Protein 3Q1I (pdb70)

Radius of gyration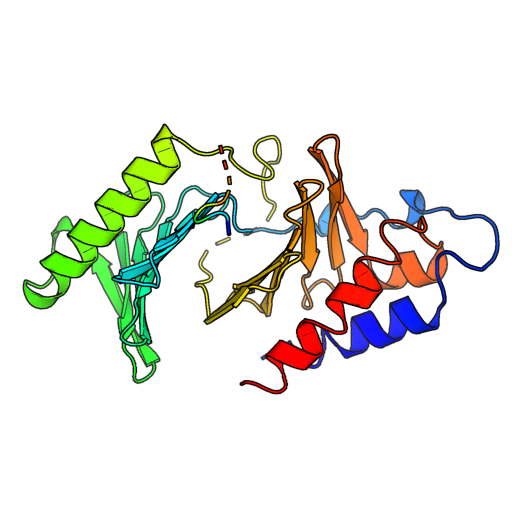: 17.84 Å; Cα contacts (8 Å, |Δi|>4): 442; chains: 2; bounding box: 37×33×58 Å

InterPro domains:
  IPR000719 Protein kinase domain [PF00069] (53-305)
  IPR000719 Protein kinase domain [PS50011] (53-305)
  IPR000719 Protein kinase domain [SM00220] (53-305)
  IPR000959 POLO box domain [PF00659] (419-476)
  IPR000959 POLO box domain [PF00659] (517-580)
  IPR000959 POLO box domain [PS50078] (410-488)
  IPR000959 POLO box domain [PS50078] (510-592)
  IPR008271 Serine/threonine-protein kinase, active site [PS00108] (172-184)
  IPR011009 Protein kinase-like domain superfamily [SSF56112] (51-338)
  IPR017441 Protein kinase, ATP binding site [PS00107] (59-82)
  IPR033695 Second polo-box domain [cd13117] (509-590)
  IPR033701 First polo-box domain [cd13118] (407-494)
  IPR033702 Polo-like kinase 1, catalytic domain [cd14187] (45-309)
  IPR036947 POLO box domain superfamily [G3DSA:3.30.1120.30] (381-590)
  IPR036947 POLO box domain superfamily [G3DSA:3.30.1120.30] (412-508)

Solvent-accessible surface area: 10738 Å² total

GO terms:
  GO:0097681 double-strand break repair via alternative nonhomologous end joining (P, IDA)
  GO:0106310 protein serine kinase activity (F, IDA)
  GO:0005813 centrosome (C, IDA)
  GO:1901673 regulation of mitotic spindle assembly (P, IDA)
  GO:0006468 protein phosphorylation (P, IDA)
  GO:0004672 protein kinase activity (F, IDA)
  GO:0000922 spindle pole (C, IDA)
  GO:0045184 establishment of protein localization (P, IMP)
  GO:0001578 microtubule bundle formation (P, IDA)
  GO:0004674 protein serine/threonine kinase activity (F, IDA)
  GO:0008017 microtubule binding (F, IDA)
  GO:0051233 spindle midzone (C, IDA)
  GO:0000776 kinetochore (C, IDA)
  GO:0005634 nucleus (C, IDA)
  GO:0005819 spindle (C, IDA)
  GO:0030496 midbody (C, IDA)
  GO:2000042 negative regulation of double-strand break repair via homologous recombination (P, IDA)
  GO:0032465 regulation of cytokinesis (P, IDA)
  GO:0006302 double-strand break repair (P, IDA)
  GO:0007095 mitotic G2 DNA damage checkpoint signaling (P, IDA)

CATH classification: 3.30.1120.30 (+1 more: 3.30.1120.30)

Structure (mmCIF, N/CA/C/O backbone):
data_3Q1I
#
_entry.id   3Q1I
#
_cell.length_a   35.500
_cell.length_b   51.500
_cell.length_c   57.600
_cell.angle_alpha   90.00
_cell.angle_beta   101.00
_cell.angle_gamma   90.00
#
_symmetry.space_group_name_H-M   'P 1 21 1'
#
loop_
_entity.id
_entity.type
_entity.pdbx_description
1 polymer 'Serine/threonine-protein kinase PLK1'
2 polymer 'peptide from Transcription elongation regulator 1'
3 non-polymer 'PENTAETHYLENE GLYCOL'
4 non-polymer DI(HYDROXYETHYL)ETHER
5 non-polymer 2-(2-METHOXYETHOXY)ETHANOL
6 water water
#
loop_
_atom_site.group_PDB
_atom_site.id
_atom_site.type_symbol
_atom_site.label_atom_id
_atom_site.label_alt_id
_atom_site.label_comp_id
_atom_site.label_asym_id
_atom_site.label_entity_id
_atom_site.label_seq_id
_atom_site.pdbx_PDB_ins_code
_atom_site.Cartn_x
_atom_site.Cartn_y
_atom_site.Cartn_z
_atom_site.occupancy
_atom_site.B_iso_or_equiv
_atom_site.auth_seq_id
_atom_site.auth_comp_id
_atom_site.auth_asym_id
_atom_site.auth_atom_id
_atom_site.pdbx_PDB_model_num
ATOM 1 N N . CYS A 1 10 ? -4.593 -11.539 8.584 1.00 25.06 372 CYS A N 1
ATOM 2 C CA . CYS A 1 10 ? -4.814 -10.332 9.426 1.00 24.97 372 CYS A CA 1
ATOM 3 C C . CYS A 1 10 ? -5.207 -10.710 10.855 1.00 24.43 372 CYS A C 1
ATOM 4 O O . CYS A 1 10 ? -6.279 -11.278 11.088 1.00 24.67 372 CYS A O 1
ATOM 7 N N . HIS A 1 11 ? -4.330 -10.380 11.800 1.00 23.58 373 HIS A N 1
ATOM 8 C CA . HIS A 1 11 ? -4.546 -10.675 13.216 1.00 22.69 373 HIS A CA 1
ATOM 9 C C . HIS A 1 11 ? -5.090 -9.466 13.983 1.00 21.94 373 HIS A C 1
ATOM 10 O O . HIS A 1 11 ? -5.075 -9.449 15.217 1.00 21.31 373 HIS A O 1
ATOM 17 N N . LEU A 1 12 ? -5.571 -8.460 13.254 1.00 21.22 374 LEU A N 1
ATOM 18 C CA . LEU A 1 12 ? -6.098 -7.242 13.873 1.00 20.74 374 LEU A CA 1
ATOM 19 C C . LEU A 1 12 ? -7.331 -7.504 14.731 1.00 20.40 374 LEU A C 1
ATOM 20 O O . LEU A 1 12 ? -7.498 -6.885 15.781 1.00 19.90 374 LEU A O 1
ATOM 25 N N . SER A 1 13 ? -8.185 -8.420 14.275 1.00 20.19 375 SER A N 1
ATOM 26 C CA . SER A 1 13 ? -9.372 -8.827 15.026 1.00 20.35 375 SER A CA 1
ATOM 27 C C . SER A 1 13 ? -8.997 -9.463 16.364 1.00 19.89 375 SER A C 1
ATOM 28 O O . SER A 1 13 ? -9.621 -9.174 17.388 1.00 19.89 375 SER A O 1
ATOM 31 N N . ASP A 1 14 ? -7.972 -10.315 16.347 1.00 19.47 376 ASP A N 1
ATOM 32 C CA . ASP A 1 14 ? -7.431 -10.914 17.567 1.00 19.24 376 ASP A CA 1
ATOM 33 C C . ASP A 1 14 ? -6.905 -9.844 18.523 1.00 18.62 376 ASP A C 1
ATOM 34 O O . ASP A 1 14 ? -7.168 -9.899 19.726 1.00 18.75 376 ASP A O 1
ATOM 39 N N . MET A 1 15 ? -6.174 -8.872 17.973 1.00 18.11 377 MET A N 1
ATOM 40 C CA A MET A 1 15 ? -5.619 -7.759 18.743 0.50 18.06 377 MET A CA 1
ATOM 41 C CA B MET A 1 15 ? -5.628 -7.784 18.776 0.50 17.54 377 MET A CA 1
ATOM 42 C C . MET A 1 15 ? -6.730 -6.948 19.413 1.00 17.81 377 MET A C 1
ATOM 43 O O . MET A 1 15 ? -6.633 -6.594 20.591 1.00 17.84 377 MET A O 1
ATOM 52 N N . LEU A 1 16 ? -7.780 -6.650 18.647 1.00 18.00 378 LEU A N 1
ATOM 53 C CA . LEU A 1 16 ? -8.908 -5.882 19.170 1.00 18.29 378 LEU A CA 1
ATOM 54 C C . LEU A 1 16 ? -9.590 -6.632 20.313 1.00 18.56 378 LEU A C 1
ATOM 55 O O . LEU A 1 16 ? -9.949 -6.030 21.324 1.00 18.77 378 LEU A O 1
ATOM 60 N N . GLN A 1 17 ? -9.745 -7.946 20.149 1.00 18.69 379 GLN A N 1
ATOM 61 C CA . GLN A 1 17 ? -10.349 -8.793 21.178 1.00 18.95 379 GLN A CA 1
ATOM 62 C C . GLN A 1 17 ? -9.495 -8.850 22.443 1.00 18.47 379 GLN A C 1
ATOM 63 O O . GLN A 1 17 ? -10.025 -8.794 23.552 1.00 18.33 379 GLN A O 1
ATOM 69 N N . GLN A 1 18 ? -8.177 -8.944 22.268 1.00 18.04 380 GLN A N 1
ATOM 70 C CA . GLN A 1 18 ? -7.237 -8.961 23.390 1.00 17.87 380 GLN A CA 1
ATOM 71 C C . GLN A 1 18 ? -7.285 -7.647 24.166 1.00 17.83 380 GLN A C 1
ATOM 72 O O . GLN A 1 18 ? -7.228 -7.643 25.400 1.00 17.93 380 GLN A O 1
ATOM 78 N N . LEU A 1 19 ? -7.404 -6.540 23.436 1.00 17.72 381 LEU A N 1
ATOM 79 C CA . LEU A 1 19 ? -7.517 -5.217 24.049 1.00 17.60 381 LEU A CA 1
ATOM 80 C C . LEU A 1 19 ? -8.878 -4.986 24.706 1.00 17.67 381 LEU A C 1
ATOM 81 O O . LEU A 1 19 ? -8.943 -4.427 25.801 1.00 17.87 381 LEU A O 1
ATOM 86 N N . HIS A 1 20 ? -9.955 -5.411 24.042 1.00 17.83 382 HIS A N 1
ATOM 87 C CA . HIS A 1 20 ? -11.290 -5.387 24.646 1.00 17.83 382 HIS A CA 1
ATOM 88 C C . HIS A 1 20 ? -11.246 -6.041 26.022 1.00 17.47 382 HIS A C 1
ATOM 89 O O . HIS A 1 20 ? -11.759 -5.494 26.999 1.00 17.34 382 HIS A O 1
ATOM 96 N N . SER A 1 21 ? -10.613 -7.211 26.080 1.00 17.08 383 SER A N 1
ATOM 97 C CA . SER A 1 21 ? -10.549 -8.023 27.289 1.00 16.86 383 SER A CA 1
ATOM 98 C C . SER A 1 21 ? -9.738 -7.375 28.416 1.00 16.57 383 SER A C 1
ATOM 99 O O . SER A 1 21 ? -10.203 -7.316 29.554 1.00 16.52 383 SER A O 1
ATOM 102 N N . VAL A 1 22 ? -8.543 -6.875 28.103 1.00 16.23 384 VAL A N 1
ATOM 103 C CA . VAL A 1 22 ? -7.732 -6.202 29.121 1.00 15.87 384 VAL A CA 1
ATOM 104 C C . VAL A 1 22 ? -8.408 -4.924 29.630 1.00 15.30 384 VAL A C 1
ATOM 105 O O . VAL A 1 22 ? -8.492 -4.703 30.837 1.00 15.18 384 VAL A O 1
ATOM 109 N N . ASN A 1 23 ? -8.919 -4.110 28.710 1.00 14.79 385 ASN A N 1
ATOM 110 C CA . ASN A 1 23 ? -9.552 -2.848 29.080 1.00 14.67 385 ASN A CA 1
ATOM 111 C C . ASN A 1 23 ? -10.814 -3.052 29.922 1.00 14.75 385 ASN A C 1
ATOM 112 O O . ASN A 1 23 ? -11.037 -2.327 30.893 1.00 14.52 385 ASN A O 1
ATOM 117 N N . ALA A 1 24 ? -11.607 -4.063 29.566 1.00 15.05 386 ALA A N 1
ATOM 118 C CA . ALA A 1 24 ? -12.832 -4.390 30.301 1.00 15.41 386 ALA A CA 1
ATOM 119 C C . ALA A 1 24 ? -12.555 -4.847 31.732 1.00 15.59 386 ALA A C 1
ATOM 120 O O . ALA A 1 24 ? -13.422 -4.731 32.601 1.00 15.89 386 ALA A O 1
ATOM 122 N N . SER A 1 25 ? -11.347 -5.356 31.973 1.00 15.56 387 SER A N 1
ATOM 123 C CA . SER A 1 25 ? -10.942 -5.783 33.312 1.00 15.73 387 SER A CA 1
ATOM 124 C C . SER A 1 25 ? -10.576 -4.611 34.228 1.00 15.75 387 SER A C 1
ATOM 125 O O . SER A 1 25 ? -10.299 -4.812 35.410 1.00 15.93 387 SER A O 1
ATOM 128 N N . LYS A 1 26 ? -10.584 -3.395 33.676 1.00 15.72 388 LYS A N 1
ATOM 129 C CA . LYS A 1 26 ? -10.272 -2.166 34.419 1.00 15.78 388 LYS A CA 1
ATOM 130 C C . LYS A 1 26 ? -9.017 -2.330 35.286 1.00 15.70 388 LYS A C 1
ATOM 131 O O . LYS A 1 26 ? -9.082 -2.211 36.516 1.00 15.98 388 LYS A O 1
ATOM 133 N N . PRO A 1 27 ? -7.863 -2.597 34.639 1.00 15.35 389 PRO A N 1
ATOM 134 C CA . PRO A 1 27 ? -6.663 -3.043 35.351 1.00 15.30 389 PRO A CA 1
ATOM 135 C C . PRO A 1 27 ? -6.078 -2.038 36.350 1.00 15.33 389 PRO A C 1
ATOM 136 O O . PRO A 1 27 ? -5.358 -2.442 37.260 1.00 15.05 389 PRO A O 1
ATOM 140 N N . SER A 1 28 ? -6.389 -0.753 36.187 1.00 18.73 390 SER A N 1
ATOM 141 C CA . SER A 1 28 ? -5.868 0.287 37.081 1.00 19.27 390 SER A CA 1
ATOM 142 C C . SER A 1 28 ? -6.881 0.783 38.118 1.00 20.15 390 SER A C 1
ATOM 143 O O . SER A 1 28 ? -6.544 1.617 38.964 1.00 20.54 390 SER A O 1
ATOM 146 N N . GLU A 1 29 ? -8.106 0.265 38.057 1.00 20.70 391 GLU A N 1
ATOM 147 C CA . GLU A 1 29 ? -9.223 0.806 38.843 1.00 21.79 391 GLU A CA 1
ATOM 148 C C . GLU A 1 29 ? -9.753 -0.161 39.902 1.00 22.06 391 GLU A C 1
ATOM 149 O O . GLU A 1 29 ? -10.858 0.020 40.423 1.00 22.62 391 GLU A O 1
ATOM 155 N N . ARG A 1 30 ? -8.968 -1.185 40.222 1.00 21.89 392 ARG A N 1
ATOM 156 C CA . ARG A 1 30 ? -9.397 -2.197 41.183 1.00 22.19 392 ARG A CA 1
ATOM 157 C C . ARG A 1 30 ? -8.463 -2.245 42.392 1.00 22.51 392 ARG A C 1
ATOM 158 O O . ARG A 1 30 ? -8.097 -1.197 42.928 1.00 22.95 392 ARG A O 1
ATOM 166 N N . GLY A 1 31 ? -8.082 -3.444 42.824 1.00 22.61 393 GLY A N 1
ATOM 167 C CA . GLY A 1 31 ? -7.244 -3.600 44.011 1.00 22.83 393 GLY A CA 1
ATOM 168 C C . GLY A 1 31 ? -5.774 -3.273 43.809 1.00 22.59 393 GLY A C 1
ATOM 169 O O . GLY A 1 31 ? -5.416 -2.425 42.986 1.00 22.81 393 GLY A O 1
ATOM 170 N N . LEU A 1 32 ? -4.931 -3.955 44.583 1.00 22.36 394 LEU A N 1
ATOM 171 C CA . LEU A 1 32 ? -3.480 -3.800 44.525 1.00 21.83 394 LEU A CA 1
ATOM 172 C C . LEU A 1 32 ? -2.934 -4.144 43.139 1.00 20.79 394 LEU A C 1
ATOM 173 O O . LEU A 1 32 ? -3.151 -5.250 42.635 1.00 20.94 394 LEU A O 1
ATOM 178 N N . VAL A 1 33 ? -2.234 -3.189 42.530 1.00 19.93 395 VAL A N 1
ATOM 179 C CA . VAL A 1 33 ? -1.604 -3.407 41.226 1.00 18.90 395 VAL A CA 1
ATOM 180 C C . VAL A 1 33 ? -0.298 -4.178 41.405 1.00 18.61 395 VAL A C 1
ATOM 181 O O . VAL A 1 33 ? 0.591 -3.762 42.155 1.00 18.66 395 VAL A O 1
ATOM 185 N N . ARG A 1 34 ? -0.204 -5.314 40.721 1.00 17.89 396 ARG A N 1
ATOM 186 C CA . ARG A 1 34 ? 0.980 -6.165 40.776 1.00 17.99 396 ARG A CA 1
ATOM 187 C C . ARG A 1 34 ? 1.537 -6.361 39.364 1.00 17.23 396 ARG A C 1
ATOM 188 O O . ARG A 1 34 ? 1.742 -7.486 38.911 1.00 16.92 396 ARG A O 1
ATOM 196 N N . GLN A 1 35 ? 1.791 -5.238 38.694 1.00 16.71 397 GLN A N 1
ATOM 197 C CA . GLN A 1 35 ? 2.199 -5.195 37.285 1.00 16.29 397 GLN A CA 1
ATOM 198 C C . GLN A 1 35 ? 3.442 -6.034 36.965 1.00 15.93 397 GLN A C 1
ATOM 199 O O . GLN A 1 35 ? 3.534 -6.626 35.886 1.00 15.11 397 GLN A O 1
ATOM 205 N N . GLU A 1 36 ? 4.386 -6.089 37.903 1.00 16.03 398 GLU A N 1
ATOM 206 C CA . GLU A 1 36 ? 5.628 -6.849 37.725 1.00 16.44 398 GLU A CA 1
ATOM 207 C C . GLU A 1 36 ? 5.366 -8.335 37.486 1.00 15.92 398 GLU A C 1
ATOM 208 O O . GLU A 1 36 ? 6.158 -9.013 36.830 1.00 15.92 398 GLU A O 1
ATOM 214 N N . GLU A 1 37 ? 4.253 -8.834 38.021 1.00 15.11 399 GLU A N 1
ATOM 215 C CA . GLU A 1 37 ? 3.900 -10.248 37.887 1.00 15.21 399 GLU A CA 1
ATOM 216 C C . GLU A 1 37 ? 3.339 -10.576 36.501 1.00 14.55 399 GLU A C 1
ATOM 217 O O . GLU A 1 37 ? 3.168 -11.746 36.156 1.00 14.60 399 GLU A O 1
ATOM 223 N N . ALA A 1 38 ? 3.085 -9.535 35.710 1.00 13.80 400 ALA A N 1
ATOM 224 C CA . ALA A 1 38 ? 2.596 -9.690 34.343 1.00 13.50 400 ALA A CA 1
ATOM 225 C C . ALA A 1 38 ? 3.726 -9.669 33.316 1.00 13.58 400 ALA A C 1
ATOM 226 O O . ALA A 1 38 ? 3.494 -9.917 32.132 1.00 13.13 400 ALA A O 1
ATOM 228 N N . GLU A 1 39 ? 4.942 -9.368 33.771 1.00 14.09 401 GLU A N 1
ATOM 229 C CA . GLU A 1 39 ? 6.113 -9.328 32.896 1.00 14.90 401 GLU A CA 1
ATOM 230 C C . GLU A 1 39 ? 6.443 -10.716 32.367 1.00 15.23 401 GLU A C 1
ATOM 231 O O . GLU A 1 39 ? 6.470 -11.686 33.126 1.00 15.64 401 GLU A O 1
ATOM 237 N N . ASP A 1 40 ? 6.687 -10.805 31.064 1.00 15.12 402 ASP A N 1
ATOM 238 C CA . ASP A 1 40 ? 7.109 -12.060 30.445 1.00 15.99 402 ASP A CA 1
ATOM 239 C C . ASP A 1 40 ? 8.188 -11.812 29.391 1.00 16.06 402 ASP A C 1
ATOM 240 O O . ASP A 1 40 ? 7.877 -11.476 28.246 1.00 15.51 402 ASP A O 1
ATOM 245 N N . PRO A 1 41 ? 9.465 -11.992 29.775 1.00 16.69 403 PRO A N 1
ATOM 246 C CA . PRO A 1 41 ? 10.607 -11.783 28.879 1.00 17.03 403 PRO A CA 1
ATOM 247 C C . PRO A 1 41 ? 10.648 -12.740 27.685 1.00 17.44 403 PRO A C 1
ATOM 248 O O . PRO A 1 41 ? 11.291 -12.430 26.682 1.00 17.35 403 PRO A O 1
ATOM 252 N N . ALA A 1 42 ? 9.971 -13.882 27.789 1.00 17.93 404 ALA A N 1
ATOM 253 C CA . ALA A 1 42 ? 9.879 -14.825 26.668 1.00 18.76 404 ALA A CA 1
ATOM 254 C C . ALA A 1 42 ? 9.034 -14.270 25.517 1.00 18.48 404 ALA A C 1
ATOM 255 O O . ALA A 1 42 ? 9.055 -14.807 24.404 1.00 19.04 404 ALA A O 1
ATOM 257 N N . CYS A 1 43 ? 8.301 -13.192 25.792 1.00 17.90 405 CYS A N 1
ATOM 258 C CA . CYS A 1 43 ? 7.411 -12.571 24.812 1.00 17.72 405 CYS A CA 1
ATOM 259 C C . CYS A 1 43 ? 8.004 -11.322 24.161 1.00 16.83 405 CYS A C 1
ATOM 260 O O . CYS A 1 43 ? 7.328 -10.656 23.373 1.00 16.47 405 CYS A O 1
ATOM 263 N N . ILE A 1 44 ? 9.254 -10.995 24.492 1.00 16.86 406 ILE A N 1
ATOM 264 C CA . ILE A 1 44 ? 9.933 -9.840 23.891 1.00 16.43 406 ILE A CA 1
ATOM 265 C C . ILE A 1 44 ? 9.851 -9.948 22.362 1.00 15.78 406 ILE A C 1
ATOM 266 O O . ILE A 1 44 ? 10.140 -11.007 21.808 1.00 16.31 406 ILE A O 1
ATOM 271 N N . PRO A 1 45 ? 9.426 -8.865 21.681 1.00 14.85 407 PRO A N 1
ATOM 272 C CA . PRO A 1 45 ? 9.259 -8.942 20.223 1.00 14.37 407 PRO A CA 1
ATOM 273 C C . PRO A 1 45 ? 10.571 -9.179 19.477 1.00 14.68 407 PRO A C 1
ATOM 274 O O . PRO A 1 45 ? 11.642 -8.827 19.978 1.00 14.82 407 PRO A O 1
ATOM 278 N N . ILE A 1 46 ? 10.473 -9.793 18.299 1.00 14.74 408 ILE A N 1
ATOM 279 C CA . ILE A 1 46 ? 11.614 -9.981 17.405 1.00 15.27 408 ILE A CA 1
ATOM 280 C C . ILE A 1 46 ? 11.896 -8.684 16.646 1.00 14.24 408 ILE A C 1
ATOM 281 O O . ILE A 1 46 ? 13.052 -8.309 16.435 1.00 14.68 408 ILE A O 1
ATOM 286 N N . PHE A 1 47 ? 10.830 -8.003 16.242 1.00 12.98 409 PHE A N 1
ATOM 287 C CA . PHE A 1 47 ? 10.957 -6.788 15.451 1.00 12.08 409 PHE A CA 1
ATOM 288 C C . PHE A 1 47 ? 10.116 -5.653 15.993 1.00 11.13 409 PHE A C 1
ATOM 289 O O . PHE A 1 47 ? 9.006 -5.857 16.490 1.00 11.08 409 PHE A O 1
ATOM 297 N N . TRP A 1 48 ? 10.667 -4.450 15.899 1.00 10.27 410 TRP A N 1
ATOM 298 C C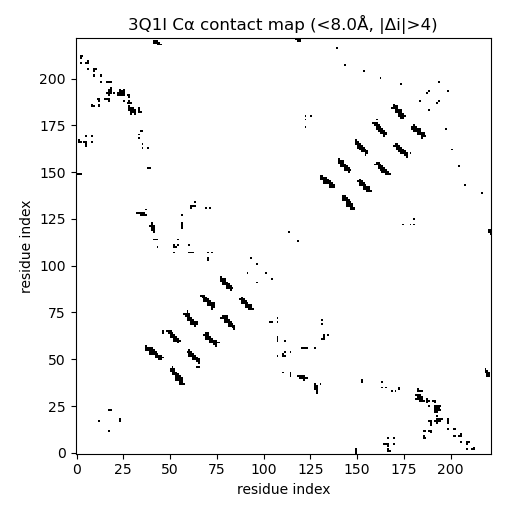A . TRP A 1 48 ? 9.905 -3.227 16.093 1.00 9.54 410 TRP A CA 1
ATOM 299 C C . TRP A 1 48 ? 10.562 -2.120 15.285 1.00 9.04 410 TRP A C 1
ATOM 300 O O . TRP A 1 48 ? 11.679 -2.282 14.786 1.00 9.12 410 TRP A O 1
ATOM 311 N N . VAL A 1 49 ? 9.863 -1.003 15.156 1.00 8.71 411 VAL A N 1
ATOM 312 C CA . VAL A 1 49 ? 10.374 0.156 14.438 1.00 8.66 411 VAL A CA 1
ATOM 313 C C . VAL A 1 49 ? 11.236 0.995 15.380 1.00 8.63 411 VAL A C 1
ATOM 314 O O . VAL A 1 49 ? 10.751 1.523 16.392 1.00 8.98 411 VAL A O 1
ATOM 318 N N . SER A 1 50 ? 12.519 1.096 15.046 1.00 8.68 412 SER A N 1
ATOM 319 C CA A SER A 1 50 ? 13.478 1.837 15.863 0.50 8.88 412 SER A CA 1
ATOM 320 C CA B SER A 1 50 ? 13.474 1.831 15.867 0.50 8.88 412 SER A CA 1
ATOM 321 C C . SER A 1 50 ? 13.586 3.307 15.477 1.00 8.68 412 SER A C 1
ATOM 322 O O . SER A 1 50 ? 13.896 4.154 16.320 1.00 8.96 412 SER A O 1
ATOM 327 N N . LYS A 1 51 ? 13.348 3.610 14.201 1.00 8.71 413 LYS A N 1
ATOM 328 C CA . LYS A 1 51 ? 13.440 4.983 13.685 1.00 8.66 413 LYS A CA 1
ATOM 329 C C . LYS A 1 51 ? 12.472 5.133 12.524 1.00 8.03 413 LYS A C 1
ATOM 330 O O . LYS A 1 51 ? 12.154 4.154 11.852 1.00 8.27 413 LYS A O 1
ATOM 336 N N . TRP A 1 52 ? 12.008 6.354 12.282 1.00 7.95 414 TRP A N 1
ATOM 337 C CA . TRP A 1 52 ? 11.178 6.607 11.105 1.00 8.08 414 TRP A CA 1
ATOM 338 C C . TRP A 1 52 ? 11.326 8.037 10.605 1.00 8.65 414 TRP A C 1
ATOM 339 O O . TRP A 1 52 ? 11.715 8.936 11.357 1.00 8.68 414 TRP A O 1
ATOM 350 N N . VAL A 1 53 ? 11.035 8.220 9.319 1.00 9.25 415 VAL A N 1
ATOM 351 C CA . VAL A 1 53 ? 11.073 9.523 8.665 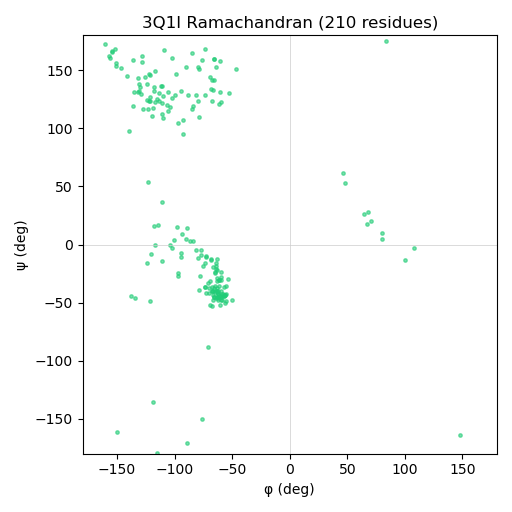1.00 10.17 415 VAL A CA 1
ATOM 352 C C . VAL A 1 53 ? 9.830 9.649 7.794 1.00 10.14 415 VAL A C 1
ATOM 353 O O . VAL A 1 53 ? 9.611 8.850 6.875 1.00 10.04 415 VAL A O 1
ATOM 357 N N . ASP A 1 54 ? 9.015 10.650 8.104 1.00 10.70 416 ASP A N 1
ATOM 358 C CA . ASP A 1 54 ? 7.804 10.918 7.349 1.00 11.16 416 ASP A CA 1
ATOM 359 C C . ASP A 1 54 ? 8.095 11.939 6.252 1.00 11.48 416 ASP A C 1
ATOM 360 O O . ASP A 1 54 ? 8.062 13.152 6.483 1.00 12.28 416 ASP A O 1
ATOM 365 N N . TYR A 1 55 ? 8.384 11.430 5.058 1.00 11.35 417 TYR A N 1
ATOM 366 C CA . TYR A 1 55 ? 8.568 12.282 3.887 1.00 12.06 417 TYR A CA 1
ATOM 367 C C . TYR A 1 55 ? 7.398 12.049 2.932 1.00 12.87 417 TYR A C 1
ATOM 368 O O . TYR A 1 55 ? 7.565 12.062 1.709 1.00 12.86 417 TYR A O 1
ATOM 377 N N . SER A 1 56 ? 6.209 11.844 3.497 1.00 13.51 418 SER A N 1
ATOM 378 C CA . SER A 1 56 ? 5.037 11.434 2.709 1.00 14.92 418 SER A CA 1
ATOM 379 C C . SER A 1 56 ? 4.442 12.537 1.832 1.00 15.95 418 SER A C 1
ATOM 380 O O . SER A 1 56 ? 3.581 12.269 0.991 1.00 16.59 418 SER A O 1
ATOM 383 N N . ASP A 1 57 ? 4.901 13.770 2.021 1.00 16.77 419 ASP A N 1
ATOM 384 C CA . ASP A 1 57 ? 4.467 14.874 1.167 1.00 18.08 419 ASP A CA 1
ATOM 385 C C . ASP A 1 57 ? 5.099 14.779 -0.223 1.00 18.09 419 ASP A C 1
ATOM 386 O O . ASP A 1 57 ? 4.634 15.424 -1.164 1.00 18.98 419 ASP A O 1
ATOM 391 N N . LYS A 1 58 ? 6.146 13.963 -0.350 1.00 17.18 420 LYS A N 1
ATOM 392 C CA . LYS A 1 58 ? 6.867 13.825 -1.620 1.00 17.17 420 LYS A CA 1
ATOM 393 C C . LYS A 1 58 ? 7.173 12.383 -2.020 1.00 16.24 420 LYS A C 1
ATOM 394 O O . LYS A 1 58 ? 6.974 12.005 -3.175 1.00 16.75 420 LYS A O 1
ATOM 400 N N . TYR A 1 59 ? 7.663 11.585 -1.073 1.00 14.90 421 TYR A N 1
ATOM 401 C CA . TYR A 1 59 ? 8.224 10.273 -1.398 1.00 14.12 421 TYR A CA 1
ATOM 402 C C . TYR A 1 59 ? 7.535 9.111 -0.699 1.00 13.62 421 TYR A C 1
ATOM 403 O O . TYR A 1 59 ? 7.186 8.119 -1.337 1.00 13.82 421 TYR A O 1
ATOM 412 N N . GLY A 1 60 ? 7.349 9.238 0.611 1.00 13.24 422 GLY A N 1
ATOM 413 C CA . GLY A 1 60 ? 6.735 8.186 1.408 1.00 12.71 422 GLY A CA 1
ATOM 414 C C . GLY A 1 60 ? 7.297 8.162 2.811 1.00 12.05 422 GLY A C 1
ATOM 415 O O . GLY A 1 60 ? 7.930 9.121 3.256 1.00 12.20 422 GLY A O 1
ATOM 416 N N . LEU A 1 61 ? 7.065 7.057 3.510 1.00 11.44 423 LEU A N 1
ATOM 417 C CA . LEU A 1 61 ? 7.543 6.919 4.875 1.00 11.26 423 LEU A CA 1
ATOM 418 C C . LEU A 1 61 ? 8.646 5.878 4.954 1.00 10.57 423 LEU A C 1
ATOM 419 O O . LEU A 1 61 ? 8.450 4.723 4.576 1.00 10.15 423 LEU A O 1
ATOM 424 N N . GLY A 1 62 ? 9.804 6.310 5.442 1.00 10.13 424 GLY A N 1
ATOM 425 C CA . GLY A 1 62 ? 10.945 5.431 5.656 1.00 9.81 424 GLY A CA 1
ATOM 426 C C . GLY A 1 62 ? 11.013 5.014 7.109 1.00 9.53 424 GLY A C 1
ATOM 427 O O . GLY A 1 62 ? 10.648 5.779 8.001 1.00 9.48 424 GLY A O 1
ATOM 428 N N . TYR A 1 63 ? 11.477 3.797 7.351 1.00 9.44 425 TYR A N 1
ATOM 429 C CA . TYR A 1 63 ? 11.598 3.290 8.712 1.00 9.65 425 TYR A CA 1
ATOM 430 C C . TYR A 1 63 ? 12.794 2.362 8.832 1.00 9.85 425 TYR A C 1
ATOM 431 O O . TYR A 1 63 ? 13.212 1.730 7.856 1.00 10.12 425 TYR A O 1
ATOM 440 N N . GLN A 1 64 ? 13.342 2.300 10.038 1.00 9.85 426 GLN A N 1
ATOM 441 C CA . GLN A 1 64 ? 14.385 1.352 10.370 1.00 10.65 426 GLN A CA 1
ATOM 442 C C . GLN A 1 64 ? 13.813 0.381 11.389 1.00 10.69 426 GLN A C 1
ATOM 443 O O . GLN A 1 64 ? 13.193 0.800 12.371 1.00 11.02 426 GLN A O 1
ATOM 449 N N . LEU A 1 65 ? 13.989 -0.911 11.146 1.00 10.80 427 LEU A N 1
ATOM 450 C CA . LEU A 1 65 ? 13.652 -1.908 12.153 1.00 10.98 427 LEU A CA 1
ATOM 451 C C . LEU A 1 65 ? 14.819 -2.074 13.109 1.00 11.39 427 LEU A C 1
ATOM 452 O O . LEU A 1 65 ? 15.937 -1.647 12.814 1.00 11.66 427 LEU A O 1
ATOM 457 N N . CYS A 1 66 ? 14.559 -2.708 14.246 1.00 11.23 428 CYS A N 1
ATOM 458 C CA . CYS A 1 66 ? 15.560 -2.853 15.304 1.00 11.97 428 CYS A CA 1
ATOM 459 C C . CYS A 1 66 ? 16.785 -3.680 14.903 1.00 12.80 428 CYS A C 1
ATOM 460 O O . CYS A 1 66 ? 17.808 -3.634 15.584 1.00 13.46 428 CYS A O 1
ATOM 463 N N . ASP A 1 67 ? 16.675 -4.436 13.812 1.00 12.82 429 ASP A N 1
ATOM 464 C CA . ASP A 1 67 ? 17.797 -5.228 13.300 1.00 14.06 429 ASP A CA 1
ATOM 465 C C . ASP A 1 67 ? 18.638 -4.441 12.294 1.00 14.40 429 ASP A C 1
ATOM 466 O O . ASP A 1 67 ? 19.559 -4.987 11.689 1.00 15.08 429 ASP A O 1
ATOM 471 N N . ASN A 1 68 ? 18.301 -3.166 12.113 1.00 14.19 430 ASN A N 1
ATOM 472 C CA . ASN A 1 68 ? 18.982 -2.265 11.172 1.00 14.78 430 ASN A CA 1
ATOM 473 C C . ASN A 1 68 ? 18.582 -2.394 9.698 1.00 14.55 430 ASN A C 1
ATOM 474 O O . ASN A 1 68 ? 19.165 -1.736 8.829 1.00 15.30 430 ASN A O 1
ATOM 479 N N . SER A 1 69 ? 17.592 -3.240 9.415 1.00 14.17 431 SER A N 1
ATOM 480 C CA A SER A 1 69 ? 16.981 -3.272 8.091 0.50 13.95 431 SER A CA 1
ATOM 481 C CA B SER A 1 69 ? 16.988 -3.270 8.089 0.50 13.86 431 SER A CA 1
ATOM 482 C C . SER A 1 69 ? 16.165 -1.999 7.912 1.00 13.32 431 SER A C 1
ATOM 483 O O . SER A 1 69 ? 15.692 -1.415 8.894 1.00 13.34 431 SER A O 1
ATOM 488 N N . VAL A 1 70 ? 16.012 -1.564 6.666 1.00 13.06 432 VAL A N 1
ATOM 489 C CA . VAL A 1 70 ? 15.306 -0.324 6.354 1.00 12.68 432 VAL A CA 1
ATOM 490 C C . VAL A 1 70 ? 14.265 -0.552 5.269 1.00 12.53 432 VAL A C 1
ATOM 491 O O . VAL A 1 70 ? 14.530 -1.214 4.266 1.00 13.65 432 VAL A O 1
ATOM 495 N N . GLY A 1 71 ? 13.079 0.008 5.468 1.00 11.55 433 GLY A N 1
ATOM 496 C CA . GLY A 1 71 ? 12.039 -0.063 4.462 1.00 11.18 433 GLY A CA 1
ATOM 497 C C . GLY A 1 71 ? 11.476 1.303 4.139 1.00 10.86 433 GLY A C 1
ATOM 498 O O . GLY A 1 71 ? 11.656 2.261 4.890 1.00 10.63 433 GLY A O 1
ATOM 499 N N . VAL A 1 72 ? 10.804 1.389 2.997 1.00 11.43 434 VAL A N 1
ATOM 500 C CA . VAL A 1 72 ? 10.049 2.580 2.631 1.00 11.96 434 VAL A CA 1
ATOM 501 C C . VAL A 1 72 ? 8.697 2.146 2.087 1.00 12.31 434 VAL A C 1
ATOM 502 O O . VAL A 1 72 ? 8.617 1.257 1.240 1.00 13.04 434 VAL A O 1
ATOM 506 N N . LEU A 1 73 ? 7.636 2.762 2.596 1.00 12.16 435 LEU A N 1
ATOM 507 C CA . LEU A 1 73 ? 6.331 2.672 1.964 1.00 12.58 435 LEU A CA 1
ATOM 508 C C . LEU A 1 73 ? 6.169 3.931 1.119 1.00 12.56 435 LEU A C 1
ATOM 509 O O . LEU A 1 73 ? 5.946 5.024 1.643 1.00 12.35 435 LEU A O 1
ATOM 514 N N . PHE A 1 74 ? 6.320 3.767 -0.194 1.00 12.62 436 PHE A N 1
ATOM 515 C CA . PHE A 1 74 ? 6.283 4.884 -1.128 1.00 13.42 436 PHE A CA 1
ATOM 516 C C . PHE A 1 74 ? 4.863 5.377 -1.373 1.00 14.23 436 PHE A C 1
ATOM 517 O O . PHE A 1 74 ? 3.894 4.640 -1.169 1.00 14.22 436 PHE A O 1
ATOM 525 N N . ASN A 1 75 ? 4.755 6.623 -1.831 1.00 15.09 437 ASN A N 1
ATOM 526 C CA . ASN A 1 75 ? 3.461 7.255 -2.092 1.00 16.37 437 ASN A CA 1
ATOM 527 C C . ASN A 1 75 ? 2.639 6.588 -3.198 1.00 17.18 437 ASN A C 1
ATOM 528 O O . ASN A 1 75 ? 1.427 6.801 -3.285 1.00 18.15 437 ASN A O 1
ATOM 533 N N . ASP A 1 76 ? 3.295 5.785 -4.035 1.00 17.22 438 ASP A N 1
ATOM 534 C CA . ASP A 1 76 ? 2.598 5.044 -5.089 1.00 17.81 438 ASP A CA 1
ATOM 535 C C . ASP A 1 76 ? 2.120 3.665 -4.612 1.00 17.80 438 ASP A C 1
ATOM 536 O O . ASP A 1 76 ? 1.757 2.808 -5.425 1.00 18.52 438 ASP A O 1
ATOM 541 N N . SER A 1 77 ? 2.131 3.472 -3.291 1.00 17.30 439 SER A N 1
ATOM 542 C CA . SER A 1 77 ? 1.654 2.250 -2.625 1.00 17.33 439 SER A CA 1
ATOM 543 C C . SER A 1 77 ? 2.549 1.030 -2.849 1.00 16.69 439 SER A C 1
ATOM 544 O O . SER A 1 77 ? 2.116 -0.112 -2.670 1.00 17.53 439 SER A O 1
ATOM 547 N N . THR A 1 78 ? 3.800 1.276 -3.226 1.00 15.49 440 THR A N 1
ATOM 548 C CA . THR A 1 78 ? 4.783 0.204 -3.333 1.00 14.66 440 THR A CA 1
ATOM 549 C C . THR A 1 78 ? 5.705 0.226 -2.120 1.00 13.77 440 THR A C 1
ATOM 550 O O . THR A 1 78 ? 5.796 1.232 -1.407 1.00 13.27 440 THR A O 1
ATOM 554 N N . ARG A 1 79 ? 6.375 -0.894 -1.878 1.00 13.48 441 ARG A N 1
ATOM 555 C CA . ARG A 1 79 ? 7.266 -1.011 -0.739 1.00 12.89 441 ARG A CA 1
ATOM 556 C C . ARG A 1 79 ? 8.611 -1.568 -1.159 1.00 12.87 441 ARG A C 1
ATOM 557 O O . ARG A 1 79 ? 8.685 -2.504 -1.957 1.00 13.19 441 ARG A O 1
ATOM 565 N N . LEU A 1 80 ? 9.672 -0.989 -0.610 1.00 12.57 442 LEU A N 1
ATOM 566 C CA . LEU A 1 80 ? 11.016 -1.495 -0.833 1.00 13.01 442 LEU A CA 1
ATOM 567 C C . LEU A 1 80 ? 11.708 -1.670 0.506 1.00 13.04 442 LEU A C 1
ATOM 568 O O . LEU A 1 80 ? 11.708 -0.761 1.342 1.00 12.64 442 LEU A O 1
ATOM 573 N N . ILE A 1 81 ? 12.278 -2.852 0.706 1.00 13.29 443 ILE A N 1
ATOM 574 C CA . ILE A 1 81 ? 12.908 -3.218 1.965 1.00 13.46 443 ILE A CA 1
ATOM 575 C C . ILE A 1 81 ? 14.352 -3.638 1.696 1.00 13.68 443 ILE A C 1
ATOM 576 O O . ILE A 1 81 ? 14.608 -4.520 0.873 1.00 13.99 443 ILE A O 1
ATOM 581 N N . LEU A 1 82 ? 15.289 -2.989 2.379 1.00 13.56 444 LEU A N 1
ATOM 582 C CA . LEU A 1 82 ? 16.693 -3.365 2.302 1.00 14.04 444 LEU A CA 1
ATOM 583 C C . LEU A 1 82 ? 17.081 -4.104 3.568 1.00 14.29 444 LEU A C 1
ATOM 584 O O . LEU A 1 82 ? 17.014 -3.552 4.665 1.00 14.21 444 LEU A O 1
ATOM 589 N N . TYR A 1 83 ? 17.482 -5.360 3.400 1.00 15.03 445 TYR A N 1
ATOM 590 C CA . TYR A 1 83 ? 17.941 -6.196 4.500 1.00 15.86 445 TYR A CA 1
ATOM 591 C C . TYR A 1 83 ? 19.169 -5.575 5.167 1.00 15.76 445 TYR A C 1
ATOM 592 O O . TYR A 1 83 ? 19.871 -4.762 4.558 1.00 15.71 445 TYR A O 1
ATOM 601 N N . ASN A 1 84 ? 19.427 -5.956 6.415 1.00 16.09 446 ASN A N 1
ATOM 602 C CA . ASN A 1 84 ? 20.540 -5.383 7.176 1.00 16.51 446 ASN A CA 1
ATOM 603 C C . ASN A 1 84 ? 21.932 -5.663 6.592 1.00 17.02 446 ASN A C 1
ATOM 604 O O . ASN A 1 84 ? 22.916 -5.047 7.009 1.00 17.71 446 ASN A O 1
ATOM 609 N N . ASP A 1 85 ? 22.018 -6.580 5.627 1.00 17.00 447 ASP A N 1
ATOM 610 C CA . ASP A 1 85 ? 23.283 -6.817 4.925 1.00 17.23 447 ASP A CA 1
ATOM 611 C C . ASP A 1 85 ? 23.645 -5.677 3.959 1.00 16.94 447 ASP A C 1
ATOM 612 O O . ASP A 1 85 ? 24.767 -5.618 3.456 1.00 17.66 447 ASP A O 1
ATOM 617 N N . GLY A 1 86 ? 22.692 -4.776 3.722 1.00 16.28 448 GLY A N 1
ATOM 618 C CA . GLY A 1 86 ? 22.919 -3.587 2.903 1.00 16.24 448 GLY A CA 1
ATOM 619 C C . GLY A 1 86 ? 22.865 -3.816 1.404 1.00 16.43 448 GLY A C 1
ATOM 620 O O . GLY A 1 86 ? 23.215 -2.923 0.626 1.00 16.54 448 GLY A O 1
ATOM 621 N N . ASP A 1 87 ? 22.422 -5.004 0.992 1.00 16.36 449 ASP A N 1
ATOM 622 C CA . ASP A 1 87 ? 22.377 -5.356 -0.429 1.00 16.34 449 ASP A CA 1
ATOM 623 C C . ASP A 1 87 ? 21.094 -6.092 -0.818 1.00 15.82 449 ASP A C 1
ATOM 624 O O . ASP A 1 87 ? 20.492 -5.783 -1.845 1.00 15.45 449 ASP A O 1
ATOM 629 N N . SER A 1 88 ? 20.676 -7.054 0.003 1.00 15.70 450 SER A N 1
ATOM 630 C CA . SER A 1 88 ? 19.484 -7.854 -0.294 1.00 15.64 450 SER A CA 1
ATOM 631 C C . SER A 1 88 ? 18.206 -7.017 -0.203 1.00 15.13 450 SER A C 1
ATOM 632 O O . SER A 1 88 ? 18.015 -6.260 0.751 1.00 14.41 450 SER A O 1
ATOM 635 N N . LEU A 1 89 ? 17.341 -7.169 -1.204 1.00 15.75 451 LEU A N 1
ATOM 636 C CA . LEU A 1 89 ? 16.147 -6.345 -1.366 1.00 15.87 451 LEU A CA 1
ATOM 637 C C . LEU A 1 89 ? 14.878 -7.168 -1.480 1.00 16.19 451 LEU A C 1
ATOM 638 O O . LEU A 1 89 ? 14.873 -8.247 -2.075 1.00 16.59 451 LEU A O 1
ATOM 643 N N . GLN A 1 90 ? 13.801 -6.632 -0.915 1.00 15.77 452 GLN A N 1
ATOM 644 C CA . GLN A 1 90 ? 12.454 -7.125 -1.154 1.00 16.25 452 GLN A CA 1
ATOM 645 C C . GLN A 1 90 ? 11.636 -5.971 -1.719 1.00 15.62 452 GLN A C 1
ATOM 646 O O . GLN A 1 90 ? 11.614 -4.881 -1.142 1.00 14.68 452 GLN A O 1
ATOM 652 N N . TYR A 1 91 ? 10.987 -6.204 -2.856 1.00 16.01 453 TYR A N 1
ATOM 653 C CA . TYR A 1 91 ? 10.102 -5.208 -3.450 1.00 16.02 453 TYR A CA 1
ATOM 654 C C . TYR A 1 91 ? 8.685 -5.743 -3.517 1.00 16.75 453 TYR A C 1
ATOM 655 O O . TYR A 1 91 ? 8.459 -6.876 -3.942 1.00 17.28 453 TYR A O 1
ATOM 664 N N . ILE A 1 92 ? 7.736 -4.925 -3.076 1.00 17.04 454 ILE A N 1
ATOM 665 C CA . ILE A 1 92 ? 6.323 -5.282 -3.130 1.00 18.34 454 ILE A CA 1
ATOM 666 C C . ILE A 1 92 ? 5.590 -4.275 -4.003 1.00 19.03 454 ILE A C 1
ATOM 667 O O . ILE A 1 92 ? 5.555 -3.082 -3.693 1.00 18.28 454 ILE A O 1
ATOM 672 N N . GLU A 1 93 ? 5.026 -4.771 -5.101 1.00 20.55 455 GLU A N 1
ATOM 673 C CA . GLU A 1 93 ? 4.269 -3.954 -6.048 1.00 21.97 455 GLU A CA 1
ATOM 674 C C . GLU A 1 93 ? 2.906 -3.563 -5.485 1.00 22.54 455 GLU A C 1
ATOM 675 O O . GLU A 1 93 ? 2.466 -4.106 -4.468 1.00 22.49 455 GLU A O 1
ATOM 681 N N . ARG A 1 94 ? 2.242 -2.626 -6.159 1.00 23.60 456 ARG A N 1
ATOM 682 C CA . ARG A 1 94 ? 0.920 -2.145 -5.751 1.00 24.65 456 ARG A CA 1
ATOM 683 C C . ARG A 1 94 ? -0.144 -3.246 -5.762 1.00 25.78 456 ARG A C 1
ATOM 684 O O . ARG A 1 94 ? -1.083 -3.209 -4.964 1.00 26.02 456 ARG A O 1
ATOM 686 N N . ASP A 1 95 ? 0.012 -4.219 -6.659 1.00 27.03 457 ASP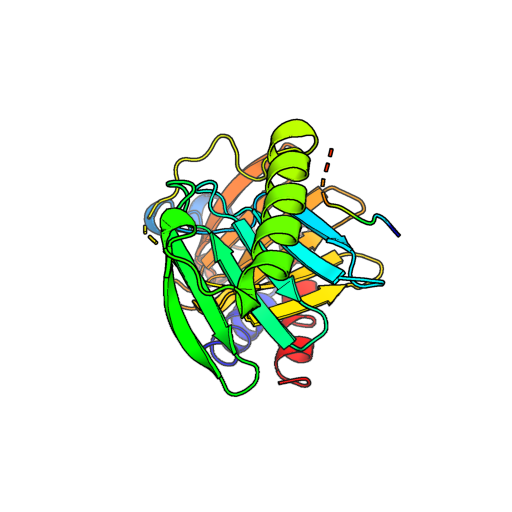 A N 1
ATOM 687 C CA . ASP A 1 95 ? -0.905 -5.360 -6.736 1.00 28.37 457 ASP A CA 1
ATOM 688 C C . ASP A 1 95 ? -0.615 -6.430 -5.675 1.00 28.27 457 ASP A C 1
ATOM 689 O O . ASP A 1 95 ? -1.419 -7.343 -5.470 1.00 29.08 457 ASP A O 1
ATOM 694 N N . GLY A 1 96 ? 0.535 -6.310 -5.013 1.00 27.63 458 GLY A N 1
ATOM 695 C CA . GLY A 1 96 ? 0.905 -7.201 -3.914 1.00 27.32 458 GLY A CA 1
ATOM 696 C C . GLY A 1 96 ? 2.006 -8.199 -4.230 1.00 27.37 458 GLY A C 1
ATOM 697 O O . GLY A 1 96 ? 2.433 -8.951 -3.351 1.00 27.31 458 GLY A O 1
ATOM 698 N N . THR A 1 97 ? 2.466 -8.204 -5.480 1.00 27.68 459 THR A N 1
ATOM 699 C CA . THR A 1 97 ? 3.504 -9.133 -5.928 1.00 28.03 459 THR A CA 1
ATOM 700 C C . THR A 1 97 ? 4.847 -8.832 -5.256 1.00 27.22 459 THR A C 1
ATOM 701 O O . THR A 1 97 ? 5.354 -7.710 -5.333 1.00 26.55 459 THR A O 1
ATOM 705 N N . GLU A 1 98 ? 5.400 -9.842 -4.589 1.00 27.20 460 GLU A N 1
ATOM 706 C CA . GLU A 1 98 ? 6.689 -9.723 -3.915 1.00 26.63 460 GLU A CA 1
ATOM 707 C C . GLU A 1 98 ? 7.822 -10.214 -4.810 1.00 26.66 460 GLU A C 1
ATOM 708 O O . GLU A 1 98 ? 7.731 -11.287 -5.414 1.00 27.46 460 GLU A O 1
ATOM 714 N N . SER A 1 99 ? 8.882 -9.415 -4.895 1.00 25.76 461 SER A N 1
ATOM 715 C CA . SER A 1 99 ? 10.090 -9.788 -5.620 1.00 25.75 461 SER A CA 1
ATOM 716 C C . SER A 1 99 ? 11.290 -9.706 -4.691 1.00 25.20 461 SER A C 1
ATOM 717 O O . SER A 1 99 ? 11.408 -8.771 -3.895 1.00 24.03 461 SER A O 1
ATOM 720 N N . TYR A 1 100 ? 12.175 -10.690 -4.795 1.00 25.52 462 TYR A N 1
ATOM 721 C CA . TYR A 1 100 ? 13.391 -10.716 -3.995 1.00 25.42 462 TYR A CA 1
ATOM 722 C C . TYR A 1 100 ? 14.610 -10.632 -4.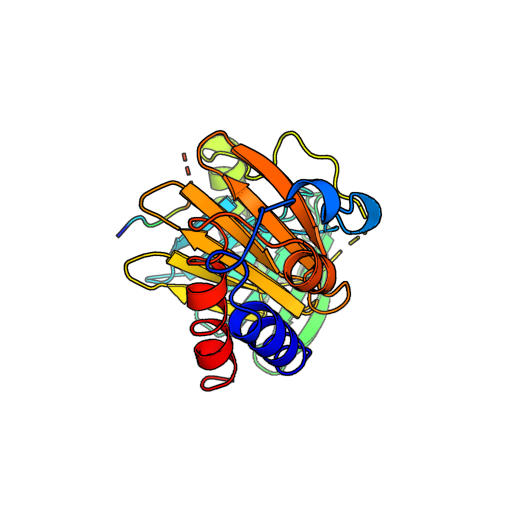897 1.00 25.58 462 TYR A C 1
ATOM 723 O O . TYR A 1 100 ? 14.787 -11.455 -5.798 1.00 26.37 462 TYR A O 1
ATOM 732 N N . LEU A 1 101 ? 15.436 -9.619 -4.655 1.00 24.89 463 LEU A N 1
ATOM 733 C CA . LEU A 1 101 ? 16.637 -9.371 -5.449 1.00 25.01 463 LEU A CA 1
ATOM 734 C C . LEU A 1 101 ? 17.727 -8.713 -4.605 1.00 24.22 463 LEU A C 1
ATOM 735 O O . LEU A 1 101 ? 17.699 -8.787 -3.378 1.00 23.66 463 LEU A O 1
ATOM 740 N N . THR A 1 102 ? 18.695 -8.092 -5.274 1.00 23.80 464 THR A N 1
ATOM 741 C CA . THR A 1 102 ? 19.754 -7.342 -4.603 1.00 23.14 464 THR A CA 1
ATOM 742 C C . THR A 1 102 ? 19.991 -6.028 -5.330 1.00 22.74 464 THR A C 1
ATOM 743 O O . THR A 1 102 ? 19.653 -5.897 -6.510 1.00 22.68 464 THR A O 1
ATOM 747 N N . VAL A 1 103 ? 20.576 -5.062 -4.623 1.00 22.25 465 VAL A N 1
ATOM 748 C CA . VAL A 1 103 ? 20.995 -3.797 -5.224 1.00 22.27 465 VAL A CA 1
ATOM 749 C C . VAL A 1 103 ? 22.063 -4.061 -6.292 1.00 23.03 465 VAL A C 1
ATOM 750 O O . VAL A 1 103 ? 22.037 -3.461 -7.366 1.00 22.87 465 VAL A O 1
ATOM 754 N N . SER A 1 104 ? 22.977 -4.984 -5.998 1.00 23.94 466 SER A N 1
ATOM 755 C CA . SER A 1 104 ? 24.077 -5.325 -6.909 1.00 25.00 466 SER A CA 1
ATOM 756 C C . SER A 1 104 ? 23.613 -5.843 -8.274 1.00 25.68 466 SER A C 1
ATOM 757 O O . SER A 1 104 ? 24.351 -5.753 -9.257 1.00 25.97 466 SER A O 1
ATOM 760 N N . SER A 1 105 ? 22.393 -6.373 -8.328 1.00 25.94 467 SER A N 1
ATOM 761 C CA . SER A 1 105 ? 21.847 -6.966 -9.549 1.00 26.84 467 SER A CA 1
ATOM 762 C C . SER A 1 105 ? 20.698 -6.160 -10.166 1.00 26.53 467 SER A C 1
ATOM 763 O O . SER A 1 105 ? 20.342 -6.380 -11.328 1.00 27.24 467 SER A O 1
ATOM 766 N N . HIS A 1 106 ? 20.159 -5.219 -9.389 1.00 25.67 468 HIS A N 1
ATOM 767 C CA . HIS A 1 106 ? 18.823 -4.623 -9.595 1.00 25.06 468 HIS A CA 1
ATOM 768 C C . HIS A 1 106 ? 18.423 -4.172 -11.009 1.00 24.98 468 HIS A C 1
ATOM 769 O O . HIS A 1 106 ? 19.283 -3.793 -11.812 1.00 25.52 468 HIS A O 1
ATOM 776 N N . PRO A 1 107 ? 17.104 -4.215 -11.308 1.00 24.69 469 PRO A N 1
ATOM 777 C CA . PRO A 1 107 ? 16.578 -3.700 -12.565 1.00 24.61 469 PRO A CA 1
ATOM 778 C C . PRO A 1 107 ? 16.693 -2.187 -12.592 1.00 23.62 469 PRO A C 1
ATOM 779 O O . PRO A 1 107 ? 16.529 -1.531 -11.555 1.00 22.94 469 PRO A O 1
ATOM 783 N N . ASN A 1 108 ? 16.974 -1.648 -13.774 1.00 23.34 470 ASN A N 1
ATOM 784 C CA . ASN A 1 108 ? 17.074 -0.209 -13.975 1.00 22.40 470 ASN A CA 1
ATOM 785 C C . ASN A 1 108 ? 15.833 0.533 -13.486 1.00 21.56 470 ASN A C 1
ATOM 786 O O . ASN A 1 108 ? 15.925 1.679 -13.046 1.00 21.16 470 ASN A O 1
ATOM 788 N N . SER A 1 109 ? 14.684 -0.141 -13.546 1.00 21.16 471 SER A N 1
ATOM 789 C CA . SER A 1 109 ? 13.401 0.441 -13.146 1.00 20.33 471 SER A CA 1
ATOM 790 C C . SER A 1 109 ? 13.288 0.736 -11.645 1.00 19.41 471 SER A C 1
ATOM 791 O O . SER A 1 109 ? 12.435 1.524 -11.241 1.00 19.27 471 SER A O 1
ATOM 794 N N . LEU A 1 110 ? 14.139 0.106 -10.833 1.00 18.62 472 LEU A N 1
ATOM 795 C CA . LEU A 1 110 ? 14.122 0.300 -9.377 1.00 17.72 472 LEU A CA 1
ATOM 796 C C . LEU A 1 110 ? 15.249 1.185 -8.852 1.00 17.20 472 LEU A C 1
ATOM 797 O O . LEU A 1 110 ? 15.337 1.428 -7.647 1.00 16.32 472 LEU A O 1
ATOM 802 N N . MET A 1 111 ? 16.101 1.670 -9.751 1.00 17.36 473 MET A N 1
ATOM 803 C CA . MET A 1 111 ? 17.255 2.487 -9.368 1.00 17.16 473 MET A CA 1
ATOM 804 C C . MET A 1 111 ? 16.863 3.731 -8.564 1.00 16.63 473 MET A C 1
ATOM 805 O O . MET A 1 111 ? 17.507 4.047 -7.562 1.00 16.25 473 MET A O 1
ATOM 807 N N . LYS A 1 112 ? 15.809 4.420 -8.997 1.00 16.59 474 LYS A N 1
ATOM 808 C CA . LYS A 1 112 ? 15.327 5.624 -8.312 1.00 16.39 474 LYS A CA 1
ATOM 809 C C . LYS A 1 112 ? 14.864 5.318 -6.886 1.00 15.48 474 LYS A C 1
ATOM 810 O O . LYS A 1 112 ? 15.237 6.015 -5.936 1.00 15.20 474 LYS A O 1
ATOM 813 N N . LYS A 1 113 ? 14.056 4.273 -6.739 1.00 14.71 475 LYS A N 1
ATOM 814 C CA . LYS A 1 113 ? 13.539 3.893 -5.428 1.00 13.87 475 LYS A CA 1
ATOM 815 C C . LYS A 1 113 ? 14.639 3.387 -4.497 1.00 13.32 475 LYS A C 1
ATOM 816 O O . LYS A 1 113 ? 14.616 3.668 -3.298 1.00 12.91 475 LYS A O 1
ATOM 822 N N . ILE A 1 114 ? 15.613 2.668 -5.053 1.00 13.12 476 ILE A N 1
ATOM 823 C CA . ILE A 1 114 ? 16.765 2.212 -4.277 1.00 12.94 476 ILE A CA 1
ATOM 824 C C . ILE A 1 114 ? 17.578 3.404 -3.766 1.00 12.81 476 ILE A C 1
ATOM 825 O O . ILE A 1 114 ? 17.950 3.450 -2.591 1.00 12.46 476 ILE A O 1
ATOM 830 N N . THR A 1 115 ? 17.821 4.372 -4.648 1.00 12.99 477 THR A N 1
ATOM 831 C CA . THR A 1 115 ? 18.540 5.592 -4.283 1.00 13.33 477 THR A CA 1
ATOM 832 C C . THR A 1 115 ? 17.815 6.350 -3.164 1.00 12.57 477 THR A C 1
ATOM 833 O O . THR A 1 115 ? 18.439 6.743 -2.176 1.00 12.08 477 THR A O 1
ATOM 837 N N . LEU A 1 116 ? 16.505 6.538 -3.318 1.00 12.25 478 LEU A N 1
ATOM 838 C CA . LEU A 1 116 ? 15.690 7.161 -2.274 1.00 12.03 478 LEU A CA 1
ATOM 839 C C . LEU A 1 116 ? 15.824 6.421 -0.946 1.00 11.64 478 LEU A C 1
ATOM 840 O O . LEU A 1 116 ? 16.059 7.042 0.095 1.00 11.11 478 LEU A O 1
ATOM 845 N N . LEU A 1 117 ? 15.695 5.097 -0.983 1.00 11.29 479 LEU A N 1
ATOM 846 C CA . LEU A 1 117 ? 15.837 4.291 0.224 1.00 11.20 479 LEU A CA 1
ATOM 847 C C . LEU A 1 117 ? 17.205 4.492 0.882 1.00 11.15 479 LEU A C 1
ATOM 848 O O . LEU A 1 117 ? 17.291 4.621 2.101 1.00 10.93 479 LEU A O 1
ATOM 853 N N . LYS A 1 118 ? 18.266 4.528 0.079 1.00 11.05 480 LYS A N 1
ATOM 854 C CA . LYS A 1 118 ? 19.616 4.738 0.607 1.00 11.45 480 LYS A CA 1
ATOM 855 C C . LYS A 1 118 ? 19.767 6.090 1.310 1.00 11.24 480 LYS A C 1
ATOM 856 O O . LYS A 1 118 ? 20.465 6.189 2.318 1.00 10.81 480 LYS A O 1
ATOM 860 N N . TYR A 1 119 ? 19.102 7.121 0.794 1.00 11.18 481 TYR A N 1
ATOM 861 C CA . TYR A 1 119 ? 19.075 8.418 1.478 1.00 11.66 481 TYR A CA 1
ATOM 862 C C . TYR A 1 119 ? 18.324 8.347 2.812 1.00 11.31 481 TYR A C 1
ATOM 863 O O . TYR A 1 119 ? 18.800 8.887 3.810 1.00 11.19 481 TYR A O 1
ATOM 872 N N . PHE A 1 120 ? 17.172 7.671 2.829 1.00 11.11 482 PHE A N 1
ATOM 873 C CA . PHE A 1 120 ? 16.433 7.418 4.074 1.00 11.38 482 PHE A CA 1
ATOM 874 C C . PHE A 1 120 ? 17.318 6.691 5.079 1.00 11.43 482 PHE A C 1
ATOM 875 O O . PHE A 1 120 ? 17.423 7.099 6.235 1.00 11.32 482 PHE A O 1
ATOM 883 N N . ARG A 1 121 ? 17.944 5.610 4.616 1.00 11.55 483 ARG A N 1
ATOM 884 C CA . ARG A 1 121 ? 18.792 4.758 5.441 1.00 12.23 483 ARG A CA 1
ATOM 885 C C . ARG A 1 121 ? 19.947 5.542 6.047 1.00 12.53 483 ARG A C 1
ATOM 886 O O . ARG A 1 121 ? 20.208 5.446 7.247 1.00 12.92 483 ARG A O 1
ATOM 894 N N . ASN A 1 122 ? 20.626 6.324 5.214 1.00 12.78 484 ASN A N 1
ATOM 895 C CA . ASN A 1 122 ? 21.748 7.126 5.674 1.00 13.64 484 ASN A CA 1
ATOM 896 C C . ASN A 1 122 ? 21.328 8.156 6.716 1.00 13.43 484 ASN A C 1
ATOM 897 O O . ASN A 1 122 ? 22.021 8.343 7.717 1.00 13.84 484 ASN A O 1
ATOM 902 N N . TYR A 1 123 ? 20.190 8.812 6.492 1.00 13.11 485 TYR A N 1
ATOM 903 C CA . TYR A 1 123 ? 19.708 9.822 7.427 1.00 13.57 485 TYR A CA 1
ATOM 904 C C . TYR A 1 123 ? 19.418 9.223 8.795 1.00 13.87 485 TYR A C 1
ATOM 905 O O . TYR A 1 123 ? 19.810 9.782 9.818 1.00 14.16 485 TYR A O 1
ATOM 914 N N . MET A 1 124 ? 18.730 8.087 8.810 1.00 13.98 486 MET A N 1
ATOM 915 C CA . MET A 1 124 ? 18.337 7.462 10.067 1.00 14.55 486 MET A CA 1
ATOM 916 C C . MET A 1 124 ? 19.544 6.968 10.844 1.00 15.63 486 MET A C 1
ATOM 917 O O . MET A 1 124 ? 19.598 7.134 12.067 1.00 16.24 486 MET A O 1
ATOM 922 N N . SER A 1 125 ? 20.512 6.404 10.120 1.00 16.36 487 SER A N 1
ATOM 923 C CA . SER A 1 125 ? 21.771 5.915 10.686 1.00 17.68 487 SER A CA 1
ATOM 924 C C . SER A 1 125 ? 22.618 7.024 11.306 1.00 18.28 487 SER A C 1
ATOM 925 O O . SER A 1 125 ? 23.386 6.772 12.237 1.00 19.33 487 SER A O 1
ATOM 928 N N . GLU A 1 126 ? 22.486 8.242 10.784 1.00 18.17 488 GLU A N 1
ATOM 929 C CA . GLU A 1 126 ? 23.314 9.361 11.234 1.00 18.89 488 GLU A CA 1
ATOM 930 C C . GLU A 1 126 ? 22.651 10.261 12.282 1.00 18.74 488 GLU A C 1
ATOM 931 O O . GLU A 1 126 ? 23.350 10.868 13.093 1.00 19.29 488 GLU A O 1
ATOM 937 N N . HIS A 1 127 ? 21.320 10.339 12.288 1.00 18.18 489 HIS A N 1
ATOM 938 C CA . HIS A 1 127 ? 20.642 11.443 12.991 1.00 18.42 489 HIS A CA 1
ATOM 939 C C . HIS A 1 127 ? 19.613 11.119 14.068 1.00 18.20 489 HIS A C 1
ATOM 940 O O . HIS A 1 127 ? 19.248 11.997 14.855 1.00 18.52 489 HIS A O 1
ATOM 947 N N . LEU A 1 128 ? 19.135 9.882 14.104 1.00 17.42 490 LEU A N 1
ATOM 948 C CA . LEU A 1 128 ? 18.014 9.557 14.988 1.00 16.85 490 LEU A CA 1
ATOM 949 C C . LEU A 1 128 ? 18.349 8.530 16.064 1.00 17.09 490 LEU A C 1
ATOM 950 O O . LEU A 1 128 ? 19.210 7.667 15.872 1.00 17.31 490 LEU A O 1
ATOM 955 N N . LEU A 1 129 ? 17.671 8.657 17.203 1.00 16.72 491 LEU A N 1
ATOM 956 C CA . LEU A 1 129 ? 17.763 7.695 18.296 1.00 16.75 491 LEU A CA 1
ATOM 957 C C . LEU A 1 129 ? 17.182 6.356 17.874 1.00 15.53 491 LEU A C 1
ATOM 958 O O . LEU A 1 129 ? 16.178 6.298 17.161 1.00 14.99 491 LEU A O 1
ATOM 963 N N . LYS A 1 130 ? 17.817 5.281 18.318 1.00 15.00 492 LYS A N 1
ATOM 964 C CA . LYS A 1 130 ? 17.329 3.942 18.040 1.00 14.06 492 LYS A CA 1
ATOM 965 C C . LYS A 1 130 ? 16.424 3.501 19.187 1.00 13.54 492 LYS A C 1
ATOM 966 O O . LYS A 1 130 ? 16.904 3.216 20.283 1.00 13.64 492 LYS A O 1
ATOM 972 N N . ALA A 1 131 ? 15.115 3.465 18.942 1.00 12.49 493 ALA A N 1
ATOM 973 C CA . ALA A 1 131 ? 14.163 3.009 19.956 1.00 12.48 493 ALA A CA 1
ATOM 974 C C . ALA A 1 131 ? 14.467 1.564 20.346 1.00 12.56 493 ALA A C 1
ATOM 975 O O . ALA A 1 131 ? 14.665 0.709 19.480 1.00 12.26 493 ALA A O 1
ATOM 977 N N . GLY A 1 132 ? 14.532 1.312 21.652 1.00 13.08 494 GLY A N 1
ATOM 978 C CA . GLY A 1 132 ? 14.854 -0.015 22.183 1.00 14.34 494 GLY A CA 1
ATOM 979 C C . GLY A 1 132 ? 16.285 -0.445 21.914 1.00 15.50 494 GLY A C 1
ATOM 980 O O . GLY A 1 132 ? 16.567 -1.640 21.830 1.00 15.69 494 GLY A O 1
ATOM 981 N N . ALA A 1 133 ? 17.187 0.530 21.801 1.00 16.74 495 ALA A N 1
ATOM 982 C CA . ALA A 1 133 ? 18.585 0.293 21.414 1.00 18.33 495 ALA A CA 1
ATOM 983 C C . ALA A 1 133 ? 19.345 -0.637 22.351 1.00 19.81 495 ALA A C 1
ATOM 984 O O . ALA A 1 133 ? 20.261 -1.337 21.921 1.00 20.64 495 ALA A O 1
ATOM 986 N N . ASN A 1 134 ? 18.967 -0.625 23.626 1.00 20.69 496 ASN A N 1
ATOM 987 C CA . ASN A 1 134 ? 19.643 -1.410 24.659 1.00 22.32 496 ASN A CA 1
ATOM 988 C C . ASN A 1 134 ? 19.205 -2.876 24.705 1.00 22.71 496 ASN A C 1
ATOM 989 O O . ASN A 1 134 ? 19.771 -3.677 25.454 1.00 23.38 496 ASN A O 1
ATOM 994 N N . ILE A 1 135 ? 18.214 -3.223 23.887 1.00 22.58 497 ILE A N 1
ATOM 995 C CA . ILE A 1 135 ? 17.583 -4.543 23.930 1.00 23.09 497 ILE A CA 1
ATOM 996 C C . ILE A 1 135 ? 18.005 -5.440 22.766 1.00 23.61 497 ILE A C 1
ATOM 997 O O . ILE A 1 135 ? 17.987 -5.020 21.607 1.00 23.56 497 ILE A O 1
ATOM 1002 N N . THR A 1 136 ? 18.389 -6.675 23.087 1.00 24.72 498 THR A N 1
ATOM 1003 C CA . THR A 1 136 ? 18.569 -7.711 22.075 1.00 25.40 498 THR A CA 1
ATOM 1004 C C . THR A 1 136 ? 17.204 -8.337 21.793 1.00 25.32 498 THR A C 1
ATOM 1005 O O . THR A 1 136 ? 16.572 -8.883 22.703 1.00 25.42 498 THR A O 1
ATOM 1009 N N . PRO A 1 137 ? 16.738 -8.247 20.533 1.00 25.23 499 PRO A N 1
ATOM 1010 C CA . PRO A 1 137 ? 15.437 -8.802 20.159 1.00 25.17 499 PRO A CA 1
ATOM 1011 C C . PRO A 1 137 ? 15.405 -10.326 20.269 1.00 26.13 499 PRO A C 1
ATOM 1012 O O . PRO A 1 137 ? 16.457 -10.973 20.278 1.00 26.91 499 PRO A O 1
ATOM 1016 N N . ARG A 1 138 ? 14.200 -10.883 20.360 1.00 26.27 500 ARG A N 1
ATOM 1017 C CA . ARG A 1 138 ? 14.004 -12.329 20.454 1.00 27.24 500 ARG A CA 1
ATOM 1018 C C . ARG A 1 138 ? 14.404 -13.037 19.161 1.00 27.66 500 ARG A C 1
ATOM 1019 O O . ARG A 1 138 ? 14.371 -12.447 18.081 1.00 27.19 500 ARG A O 1
ATOM 1027 N N . LEU A 1 146 ? 11.293 -11.281 7.796 1.00 21.93 508 LEU A N 1
ATOM 1028 C CA . LEU A 1 146 ? 11.351 -9.834 7.975 1.00 20.90 508 LEU A CA 1
ATOM 1029 C C . LEU A 1 146 ? 10.013 -9.183 7.611 1.00 20.02 508 LEU A C 1
ATOM 1030 O O . LEU A 1 146 ? 9.587 -9.245 6.454 1.00 20.05 508 LEU A O 1
ATOM 1035 N N . PRO A 1 147 ? 9.343 -8.557 8.599 1.00 19.05 509 PRO A N 1
ATOM 1036 C CA . PRO A 1 147 ? 8.059 -7.930 8.313 1.00 18.33 509 PRO A CA 1
ATOM 1037 C C . PRO A 1 147 ? 8.234 -6.581 7.622 1.00 17.30 509 PRO A C 1
ATOM 1038 O O . PRO A 1 147 ? 9.246 -5.899 7.826 1.00 17.72 509 PRO A O 1
ATOM 1042 N N . TYR A 1 148 ? 7.257 -6.211 6.804 1.00 16.27 510 TYR A N 1
ATOM 1043 C CA . TYR A 1 148 ? 7.243 -4.890 6.190 1.00 15.03 510 TYR A CA 1
ATOM 1044 C C . TYR A 1 148 ? 6.136 -4.034 6.791 1.00 13.89 510 TYR A C 1
ATOM 1045 O O . TYR A 1 148 ? 5.264 -4.538 7.500 1.00 13.68 510 TYR A O 1
ATOM 1054 N N . LEU A 1 149 ? 6.175 -2.738 6.505 1.00 12.85 511 LEU A N 1
ATOM 1055 C CA . LEU A 1 149 ? 5.143 -1.832 6.976 1.00 12.29 511 LEU A CA 1
ATOM 1056 C C . LEU A 1 149 ? 3.908 -1.970 6.091 1.00 12.48 511 LEU A C 1
ATOM 1057 O O . LEU A 1 149 ? 3.921 -1.581 4.920 1.00 12.83 511 LEU A O 1
ATOM 1062 N N . ARG A 1 150 ? 2.851 -2.550 6.650 1.00 12.50 512 ARG A N 1
ATOM 1063 C CA . ARG A 1 150 ? 1.594 -2.723 5.925 1.00 13.47 512 ARG A CA 1
ATOM 1064 C C . ARG A 1 150 ? 0.945 -1.360 5.704 1.00 13.29 512 ARG A C 1
ATOM 1065 O O . ARG A 1 150 ? 0.602 -0.995 4.579 1.00 13.90 512 ARG A O 1
ATOM 1070 N N . THR A 1 151 ? 0.795 -0.605 6.787 1.00 12.57 513 THR A N 1
ATOM 1071 C CA . THR A 1 151 ? 0.269 0.751 6.719 1.00 12.70 513 THR A CA 1
ATOM 1072 C C . THR A 1 151 ? 0.647 1.526 7.976 1.00 11.63 513 THR A C 1
ATOM 1073 O O . THR A 1 151 ? 1.201 0.969 8.926 1.00 11.30 513 THR A O 1
ATOM 1077 N N . TRP A 1 152 ? 0.356 2.819 7.959 1.00 11.31 514 TRP A N 1
ATOM 1078 C CA . TRP A 1 152 ? 0.615 3.690 9.088 1.00 10.77 514 TRP A CA 1
ATOM 1079 C C . TRP A 1 152 ? -0.322 4.881 8.992 1.00 10.77 514 TRP A C 1
ATOM 1080 O O . TRP A 1 152 ? -0.870 5.173 7.925 1.00 11.33 514 TRP A O 1
ATOM 1091 N N . PHE A 1 153 ? -0.517 5.557 10.115 1.00 10.66 515 PHE A N 1
ATOM 1092 C CA . PHE A 1 153 ? -1.156 6.863 10.123 1.00 10.95 515 PHE A CA 1
ATOM 1093 C C . PHE A 1 153 ? -0.688 7.641 11.334 1.00 11.03 515 PHE A C 1
ATOM 1094 O O . PHE A 1 153 ? -0.095 7.075 12.253 1.00 10.10 515 PHE A O 1
ATOM 1102 N N . ARG A 1 154 ? -0.940 8.943 11.320 1.00 11.87 516 ARG A N 1
ATOM 1103 C CA . ARG A 1 154 ? -0.592 9.797 12.440 1.00 12.72 516 ARG A CA 1
ATOM 1104 C C . ARG A 1 154 ? -1.814 10.498 12.992 1.00 13.08 516 ARG A C 1
ATOM 1105 O O . ARG A 1 154 ? -2.740 10.842 12.257 1.00 14.04 516 ARG A O 1
ATOM 1113 N N . THR A 1 155 ? -1.795 10.695 14.302 1.00 12.93 517 THR A N 1
ATOM 1114 C CA . THR A 1 155 ? -2.748 11.554 14.982 1.00 13.22 517 THR A CA 1
ATOM 1115 C C . THR A 1 155 ? -1.948 12.714 15.566 1.00 13.74 517 THR A C 1
ATOM 1116 O O . THR A 1 155 ? -0.728 12.770 15.398 1.00 13.47 517 THR A O 1
ATOM 1120 N N . ARG A 1 156 ? -2.618 13.639 16.251 1.00 14.29 518 ARG A N 1
ATOM 1121 C CA . ARG A 1 156 ? -1.909 14.705 16.960 1.00 14.85 518 ARG A CA 1
ATOM 1122 C C . ARG A 1 156 ? -0.980 14.147 18.038 1.00 14.43 518 ARG A C 1
ATOM 1123 O O . ARG A 1 156 ? 0.066 14.734 18.329 1.00 14.96 518 ARG A O 1
ATOM 1131 N N . SER A 1 157 ? -1.364 13.008 18.612 1.00 13.82 519 SER A N 1
ATOM 1132 C CA . SER A 1 157 ? -0.679 12.440 19.772 1.00 13.72 519 SER A CA 1
ATOM 1133 C C . SER A 1 157 ? 0.348 11.367 19.447 1.00 12.59 519 SER A C 1
ATOM 1134 O O . SER A 1 157 ? 1.253 11.126 20.240 1.00 12.58 519 SER A O 1
ATOM 1137 N N . ALA A 1 158 ? 0.201 10.705 18.304 1.00 11.47 520 ALA A N 1
ATOM 1138 C CA . ALA A 1 158 ? 0.977 9.496 18.047 1.00 10.43 520 ALA A CA 1
ATOM 1139 C C . ALA A 1 158 ? 1.137 9.169 16.573 1.00 9.94 520 ALA A C 1
ATOM 1140 O O . ALA A 1 158 ? 0.407 9.683 15.725 1.00 10.11 520 ALA A O 1
ATOM 1142 N N . ILE A 1 159 ? 2.112 8.314 16.282 1.00 9.14 521 ILE A N 1
ATOM 1143 C CA . ILE A 1 159 ? 2.194 7.641 14.995 1.00 8.94 521 ILE A CA 1
ATOM 1144 C C . ILE A 1 159 ? 1.890 6.165 15.249 1.00 8.41 521 ILE A C 1
ATOM 1145 O O . ILE A 1 159 ? 2.352 5.579 16.236 1.00 8.25 521 ILE A O 1
ATOM 1150 N N . ILE A 1 160 ? 1.081 5.589 14.368 1.00 8.58 522 ILE A N 1
ATOM 1151 C CA . ILE A 1 160 ? 0.645 4.205 14.480 1.00 8.75 522 ILE A CA 1
ATOM 1152 C C . ILE A 1 160 ? 1.221 3.447 13.295 1.00 8.65 522 ILE A C 1
ATOM 1153 O O . ILE A 1 160 ? 1.017 3.843 12.147 1.00 9.01 522 ILE A O 1
ATOM 1158 N N . LEU A 1 161 ? 1.946 2.371 13.584 1.00 8.69 523 LEU A N 1
ATOM 1159 C CA . LEU A 1 161 ? 2.658 1.599 12.571 1.00 9.36 523 LEU A CA 1
ATOM 1160 C C . LEU A 1 161 ? 2.189 0.151 12.609 1.00 9.52 523 LEU A C 1
ATOM 1161 O O . LEU A 1 161 ? 2.261 -0.508 13.647 1.00 9.95 523 LEU A O 1
ATOM 1166 N N . HIS A 1 162 ? 1.704 -0.338 11.474 1.00 9.80 524 HIS A N 1
ATOM 1167 C CA . HIS A 1 162 ? 1.176 -1.691 11.388 1.00 10.15 524 HIS A CA 1
ATOM 1168 C C . HIS A 1 162 ? 2.096 -2.566 10.547 1.00 10.23 524 HIS A C 1
ATOM 1169 O O . HIS A 1 162 ? 2.225 -2.358 9.338 1.00 10.38 524 HIS A O 1
ATOM 1176 N N . LEU A 1 163 ? 2.739 -3.535 11.196 1.00 10.17 525 LEU A N 1
ATOM 1177 C CA . LEU A 1 163 ? 3.671 -4.438 10.516 1.00 10.52 525 LEU A CA 1
ATOM 1178 C C . LEU A 1 163 ? 2.979 -5.682 9.974 1.00 11.28 525 LEU A C 1
ATOM 1179 O O . LEU A 1 163 ? 1.957 -6.123 10.508 1.00 11.33 525 LEU A O 1
ATOM 1184 N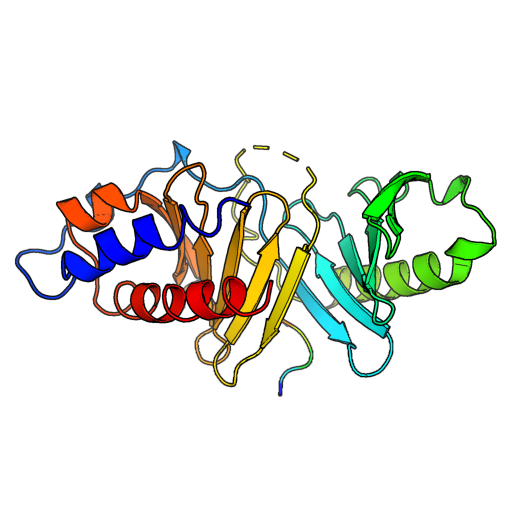 N . SER A 1 164 ? 3.557 -6.254 8.920 1.00 11.70 526 SER A N 1
ATOM 1185 C CA . SER A 1 164 ? 2.958 -7.397 8.223 1.00 12.76 526 SER A CA 1
ATOM 1186 C C . SER A 1 164 ? 2.929 -8.692 9.038 1.00 13.27 526 SER A C 1
ATOM 1187 O O . SER A 1 164 ? 2.253 -9.647 8.654 1.00 14.19 526 SER A O 1
ATOM 1190 N N . ASN A 1 165 ? 3.661 -8.726 10.151 1.00 13.12 527 ASN A N 1
ATOM 1191 C CA . ASN A 1 165 ? 3.598 -9.867 11.067 1.00 13.64 527 ASN A CA 1
ATOM 1192 C C . ASN A 1 165 ? 2.466 -9.740 12.092 1.00 13.37 527 ASN A C 1
ATOM 1193 O O . ASN A 1 165 ? 2.315 -10.583 12.974 1.00 14.15 527 ASN A O 1
ATOM 1198 N N . GLY A 1 166 ? 1.680 -8.673 11.968 1.00 12.78 528 GLY A N 1
ATOM 1199 C CA . GLY A 1 166 ? 0.535 -8.444 12.837 1.00 12.36 528 GLY A CA 1
ATOM 1200 C C . GLY A 1 166 ? 0.797 -7.460 13.961 1.00 11.83 528 GLY A C 1
ATOM 1201 O O . GLY A 1 166 ? -0.140 -6.996 14.606 1.00 11.95 528 GLY A O 1
ATOM 1202 N N . SER A 1 167 ? 2.067 -7.136 14.195 1.00 11.18 529 SER A N 1
ATOM 1203 C CA . SER A 1 167 ? 2.423 -6.200 15.259 1.00 10.79 529 SER A CA 1
ATOM 1204 C C . SER A 1 167 ? 1.933 -4.787 14.955 1.00 10.32 529 SER A C 1
ATOM 1205 O O . SER A 1 167 ? 1.959 -4.341 13.802 1.00 10.34 529 SER A O 1
ATOM 1208 N N . VAL A 1 168 ? 1.467 -4.102 15.998 1.00 10.01 530 VAL A N 1
ATOM 1209 C CA . VAL A 1 168 ? 1.066 -2.702 15.910 1.00 9.60 530 VAL A CA 1
ATOM 1210 C C . VAL A 1 168 ? 1.904 -1.917 16.904 1.00 9.26 530 VAL A C 1
ATOM 1211 O O . VAL A 1 168 ? 1.934 -2.237 18.091 1.00 9.69 530 VAL A O 1
ATOM 1215 N N . GLN A 1 169 ? 2.606 -0.906 16.409 1.00 8.47 531 GLN A N 1
ATOM 1216 C CA . GLN A 1 169 ? 3.421 -0.057 17.256 1.00 8.12 531 GLN A CA 1
ATOM 1217 C C . GLN A 1 169 ? 2.819 1.338 17.304 1.00 8.00 531 GLN A C 1
ATOM 1218 O O . GLN A 1 169 ? 2.395 1.874 16.281 1.00 8.21 531 GLN A O 1
ATOM 1224 N N . ILE A 1 170 ? 2.772 1.914 18.500 1.00 7.93 532 ILE A N 1
ATOM 1225 C CA . ILE A 1 170 ? 2.229 3.246 18.697 1.00 8.32 532 ILE A CA 1
ATOM 1226 C C . ILE A 1 170 ? 3.267 4.066 19.457 1.00 8.34 532 ILE A C 1
ATOM 1227 O O . ILE A 1 170 ? 3.613 3.735 20.589 1.00 8.67 532 ILE A O 1
ATOM 1232 N N . ASN A 1 171 ? 3.775 5.115 18.813 1.00 8.32 533 ASN A N 1
ATOM 1233 C CA . ASN A 1 171 ? 4.754 6.019 19.422 1.00 8.76 533 ASN A CA 1
ATOM 1234 C C . ASN A 1 171 ? 4.080 7.340 19.758 1.00 9.41 533 ASN A C 1
ATOM 1235 O O . ASN A 1 171 ? 3.582 8.015 18.859 1.00 9.87 533 ASN A O 1
ATOM 1240 N N . PHE A 1 172 ? 4.076 7.707 21.036 1.00 10.01 534 PHE A N 1
ATOM 1241 C CA . PHE A 1 172 ? 3.454 8.957 21.488 1.00 11.10 534 PHE A CA 1
ATOM 1242 C C . PHE A 1 172 ? 4.447 10.118 21.422 1.00 11.86 534 PHE A C 1
ATOM 1243 O O . PHE A 1 172 ? 5.552 10.015 21.953 1.00 11.86 534 PHE A O 1
ATOM 1251 N N . PHE A 1 173 ? 4.048 11.214 20.777 1.00 13.08 535 PHE A N 1
ATOM 1252 C CA . PHE A 1 173 ? 4.950 12.347 20.537 1.00 14.61 535 PHE A CA 1
ATOM 1253 C C . PHE A 1 173 ? 5.317 13.147 21.792 1.00 15.61 535 PHE A C 1
ATOM 1254 O O . PHE A 1 173 ? 6.477 13.536 21.959 1.00 16.65 535 PHE A O 1
ATOM 1262 N N . GLN A 1 174 ? 4.340 13.403 22.661 1.00 16.19 536 GLN A N 1
ATOM 1263 C CA . GLN A 1 174 ? 4.540 14.335 23.780 1.00 17.32 536 GLN A CA 1
ATOM 1264 C C . GLN A 1 174 ? 5.560 13.838 24.801 1.00 17.00 536 GLN A C 1
ATOM 1265 O O . GLN A 1 174 ? 6.432 14.594 25.238 1.00 17.84 536 GLN A O 1
ATOM 1271 N N . ASP A 1 175 ? 5.453 12.564 25.164 1.00 16.05 537 ASP A N 1
ATOM 1272 C CA . ASP A 1 175 ? 6.237 12.010 26.264 1.00 15.72 537 ASP A CA 1
ATOM 1273 C C . ASP A 1 175 ? 7.195 10.898 25.835 1.00 14.69 537 ASP A C 1
ATOM 1274 O O . ASP A 1 175 ? 7.902 10.332 26.672 1.00 14.81 537 ASP A O 1
ATOM 1279 N N . HIS A 1 176 ? 7.190 10.578 24.538 1.00 13.65 538 HIS A N 1
ATOM 1280 C CA . HIS A 1 176 ? 8.120 9.607 23.935 1.00 12.57 538 HIS A CA 1
ATOM 1281 C C . HIS A 1 176 ? 7.901 8.170 24.396 1.00 12.10 538 HIS A C 1
ATOM 1282 O O . HIS A 1 176 ? 8.772 7.313 24.227 1.00 11.46 538 HIS A O 1
ATOM 1289 N N . THR A 1 177 ? 6.730 7.907 24.962 1.00 11.74 539 THR A N 1
ATOM 1290 C CA . THR A 1 177 ? 6.375 6.549 25.354 1.00 11.55 539 THR A CA 1
ATOM 1291 C C . THR A 1 177 ? 5.907 5.773 24.128 1.00 10.77 539 THR A C 1
ATOM 1292 O O . THR A 1 177 ? 5.414 6.361 23.158 1.00 10.41 539 THR A O 1
ATOM 1296 N N . LYS A 1 178 ? 6.089 4.457 24.162 1.00 10.19 540 LYS A N 1
ATOM 1297 C CA . LYS A 1 178 ? 5.784 3.613 23.005 1.00 9.67 540 LYS A CA 1
ATOM 1298 C C . LYS A 1 178 ? 5.154 2.293 23.423 1.00 9.64 540 LYS A C 1
ATOM 1299 O O . LYS A 1 178 ? 5.486 1.734 24.475 1.00 9.87 540 LYS A O 1
ATOM 1305 N N . LEU A 1 179 ? 4.239 1.809 22.589 1.00 9.53 541 LEU A N 1
ATOM 1306 C CA . LEU A 1 179 ? 3.665 0.477 22.734 1.00 9.97 541 LEU A CA 1
ATOM 1307 C C . LEU A 1 179 ? 4.002 -0.364 21.522 1.00 9.86 541 LEU A C 1
ATOM 1308 O O . LEU A 1 179 ? 3.897 0.108 20.389 1.00 9.83 541 LEU A O 1
ATOM 1313 N N . ILE A 1 180 ? 4.407 -1.606 21.759 1.00 9.83 542 ILE A N 1
ATOM 1314 C CA . ILE A 1 180 ? 4.525 -2.590 20.686 1.00 10.04 542 ILE A CA 1
ATOM 1315 C C . ILE A 1 180 ? 3.588 -3.736 21.030 1.00 10.25 542 ILE A C 1
ATOM 1316 O O . ILE A 1 180 ? 3.819 -4.466 21.994 1.00 10.40 542 ILE A O 1
ATOM 1321 N N . LEU A 1 181 ? 2.522 -3.868 20.250 1.00 10.45 543 LEU A N 1
ATOM 1322 C CA . LEU A 1 181 ? 1.497 -4.872 20.499 1.00 11.17 543 LEU A CA 1
ATOM 1323 C C . LEU A 1 181 ? 1.670 -6.050 19.555 1.00 11.76 543 LEU A C 1
ATOM 1324 O O . LEU A 1 181 ? 1.727 -5.866 18.339 1.00 11.64 543 LEU A O 1
ATOM 1329 N N . CYS A 1 182 ? 1.755 -7.257 20.112 1.00 12.07 544 CYS A N 1
ATOM 1330 C CA A CYS A 1 182 ? 1.861 -8.466 19.296 0.70 12.82 544 CYS A CA 1
ATOM 1331 C CA B CYS A 1 182 ? 1.879 -8.467 19.307 0.30 13.00 544 CYS A CA 1
ATOM 1332 C C . CYS A 1 182 ? 0.704 -9.411 19.573 1.00 13.27 544 CYS A C 1
ATOM 1333 O O . CYS A 1 182 ? 0.589 -9.962 20.670 1.00 13.39 544 CYS A O 1
ATOM 1338 N N . PRO A 1 183 ? -0.167 -9.608 18.567 1.00 13.53 545 PRO A N 1
ATOM 1339 C CA . PRO A 1 183 ? -1.359 -10.436 18.745 1.00 14.31 545 PRO A CA 1
ATOM 1340 C C . PRO A 1 183 ? -1.073 -11.938 18.764 1.00 15.34 545 PRO A C 1
ATOM 1341 O O . PRO A 1 183 ? -1.906 -12.710 19.240 1.00 15.87 545 PRO A O 1
ATOM 1345 N N . LEU A 1 184 ? 0.086 -12.339 18.249 1.00 16.08 546 LEU A N 1
ATOM 1346 C CA . LEU A 1 184 ? 0.481 -13.749 18.237 1.00 17.52 546 LEU A CA 1
ATOM 1347 C C . LEU A 1 184 ? 0.880 -14.211 19.635 1.00 17.85 546 LEU A C 1
ATOM 1348 O O . LEU A 1 184 ? 0.613 -15.350 20.025 1.00 18.83 546 LEU A O 1
ATOM 1353 N N . MET A 1 185 ? 1.519 -13.311 20.380 1.00 17.41 547 MET A N 1
ATOM 1354 C CA . MET A 1 185 ? 1.924 -13.570 21.759 1.00 17.83 547 MET A CA 1
ATOM 1355 C C . MET A 1 185 ? 0.883 -13.058 22.746 1.00 16.97 547 MET A C 1
ATOM 1356 O O . MET A 1 185 ? 0.958 -13.358 23.941 1.00 17.31 547 MET A O 1
ATOM 1361 N N . ALA A 1 186 ? -0.080 -12.283 22.241 1.00 15.99 548 ALA A N 1
ATOM 1362 C CA . ALA A 1 186 ? -1.017 -11.526 23.081 1.00 14.67 548 ALA A CA 1
ATOM 1363 C C . ALA A 1 186 ? -0.237 -10.768 24.156 1.00 13.88 548 ALA A C 1
ATOM 1364 O O . ALA A 1 186 ? -0.510 -10.878 25.357 1.00 13.59 548 ALA A O 1
ATOM 1366 N N . ALA A 1 187 ? 0.750 -10.007 23.693 1.00 13.08 549 ALA A N 1
ATOM 1367 C CA . ALA A 1 187 ? 1.670 -9.298 24.564 1.00 12.62 549 ALA A CA 1
ATOM 1368 C C . ALA A 1 187 ? 1.755 -7.826 24.186 1.00 12.09 549 ALA A C 1
ATOM 1369 O O . ALA A 1 187 ? 1.430 -7.439 23.057 1.00 11.80 549 ALA A O 1
ATOM 1371 N N . VAL A 1 188 ? 2.166 -7.009 25.149 1.00 11.53 550 VAL A N 1
ATOM 1372 C CA . VAL A 1 188 ? 2.457 -5.604 24.898 1.00 11.47 550 VAL A CA 1
ATOM 1373 C C . VAL A 1 188 ? 3.804 -5.250 25.508 1.00 11.32 550 VAL A C 1
ATOM 1374 O O . VAL A 1 188 ? 4.087 -5.581 26.666 1.00 11.77 550 VAL A O 1
ATOM 1378 N N . THR A 1 189 ? 4.641 -4.599 24.709 1.00 11.02 551 THR A N 1
ATOM 1379 C CA . THR A 1 189 ? 5.869 -4.011 25.204 1.00 11.19 551 THR A CA 1
ATOM 1380 C C . THR A 1 189 ? 5.638 -2.524 25.412 1.00 10.85 551 THR A C 1
ATOM 1381 O O . THR A 1 189 ? 5.144 -1.829 24.519 1.00 10.71 551 THR A O 1
ATOM 1385 N N . TYR A 1 190 ? 5.975 -2.050 26.605 1.00 11.05 552 TYR A N 1
ATOM 1386 C CA . TYR A 1 190 ? 5.841 -0.644 26.942 1.00 11.33 552 TYR A CA 1
ATOM 1387 C C . TYR A 1 190 ? 7.227 -0.062 27.144 1.00 11.31 552 TYR A C 1
ATOM 1388 O O . TYR A 1 190 ? 8.015 -0.578 27.941 1.00 11.61 552 TYR A O 1
ATOM 1397 N N . ILE A 1 191 ? 7.528 0.988 26.386 1.00 11.29 553 ILE A N 1
ATOM 1398 C CA . ILE A 1 191 ? 8.745 1.764 26.581 1.00 11.89 553 ILE A CA 1
ATOM 1399 C C . ILE A 1 191 ? 8.320 3.070 27.241 1.00 12.38 553 ILE A C 1
ATOM 1400 O O . ILE A 1 191 ? 7.585 3.858 26.652 1.00 11.87 553 ILE A O 1
ATOM 1405 N N . ASP A 1 192 ? 8.755 3.282 28.48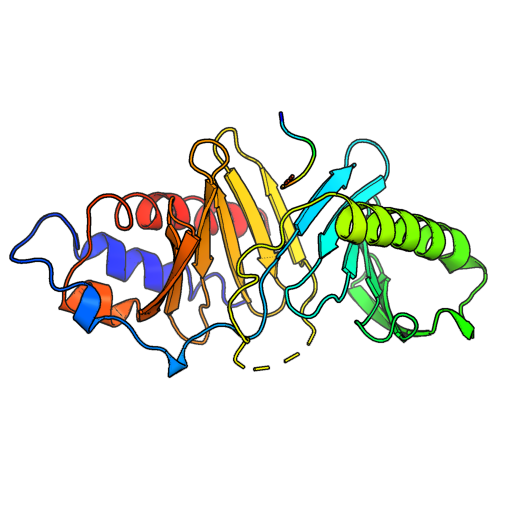0 1.00 13.31 554 ASP A N 1
ATOM 1406 C CA . ASP A 1 192 ? 8.292 4.441 29.245 1.00 14.60 554 ASP A CA 1
ATOM 1407 C C . ASP A 1 192 ? 9.161 5.686 29.027 1.00 15.42 554 ASP A C 1
ATOM 1408 O O . ASP A 1 192 ? 10.033 5.698 28.156 1.00 15.10 554 ASP A O 1
ATOM 1413 N N . GLU A 1 193 ? 8.915 6.720 29.832 1.00 16.67 555 GLU A N 1
ATOM 1414 C CA . GLU A 1 193 ? 9.613 8.004 29.718 1.00 18.33 555 GLU A CA 1
ATOM 1415 C C . GLU A 1 193 ? 11.106 7.913 30.026 1.00 19.06 555 GLU A C 1
ATOM 1416 O O . GLU A 1 193 ? 11.887 8.743 29.557 1.00 19.75 555 GLU A O 1
ATOM 1422 N N . LYS A 1 194 ? 11.493 6.913 30.815 1.00 19.42 556 LYS A N 1
ATOM 1423 C CA . LYS A 1 194 ? 12.898 6.692 31.161 1.00 20.35 556 LYS A CA 1
ATOM 1424 C C . LYS A 1 194 ? 13.571 5.690 30.219 1.00 20.25 556 LYS A C 1
ATOM 1425 O O . LYS A 1 194 ? 14.709 5.274 30.456 1.00 20.68 556 LYS A O 1
ATOM 1427 N N . ARG A 1 195 ? 12.859 5.321 29.151 1.00 19.67 557 ARG A N 1
ATOM 1428 C CA . ARG A 1 195 ? 13.309 4.324 28.165 1.00 19.78 557 ARG A CA 1
ATOM 1429 C C . ARG A 1 195 ? 13.472 2.915 28.737 1.00 19.72 557 ARG A C 1
ATOM 1430 O O . ARG A 1 195 ? 14.252 2.107 28.225 1.00 19.77 557 ARG A O 1
ATOM 1438 N N . ASP A 1 196 ? 12.723 2.631 29.800 1.00 19.64 558 ASP A N 1
ATOM 1439 C CA . ASP A 1 196 ? 12.601 1.280 30.325 1.00 19.72 558 ASP A CA 1
ATOM 1440 C C . ASP A 1 196 ? 11.723 0.475 29.364 1.00 18.76 558 ASP A C 1
ATOM 1441 O O . ASP A 1 196 ? 10.625 0.905 29.009 1.00 18.54 558 ASP A O 1
ATOM 1446 N N . PHE A 1 197 ? 12.230 -0.684 28.952 1.00 18.20 559 PHE A N 1
ATOM 1447 C CA . PHE A 1 197 ? 11.612 -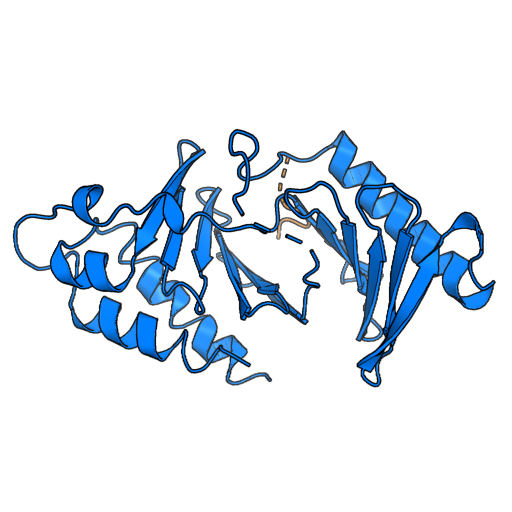1.546 27.944 1.00 17.51 559 PHE A CA 1
ATOM 1448 C C . PHE A 1 197 ? 11.100 -2.798 28.663 1.00 17.52 559 PHE A C 1
ATOM 1449 O O . PHE A 1 197 ? 11.894 -3.625 29.117 1.00 18.49 559 PHE A O 1
ATOM 1457 N N . ARG A 1 198 ? 9.777 -2.919 28.780 1.00 16.61 560 ARG A N 1
ATOM 1458 C CA . ARG A 1 198 ? 9.150 -3.999 29.551 1.00 16.41 560 ARG A CA 1
ATOM 1459 C C . ARG A 1 198 ? 8.060 -4.679 28.738 1.00 15.06 560 ARG A C 1
ATOM 1460 O O . ARG A 1 198 ? 7.203 -4.006 28.168 1.00 14.45 560 ARG A O 1
ATOM 1468 N N . THR A 1 199 ? 8.084 -6.009 28.705 1.00 14.65 561 THR A N 1
ATOM 1469 C CA . THR A 1 199 ? 7.106 -6.783 27.941 1.00 13.88 561 THR A CA 1
ATOM 1470 C C . THR A 1 199 ? 6.161 -7.533 28.876 1.00 13.62 561 THR A C 1
ATOM 1471 O O . THR A 1 199 ? 6.601 -8.250 29.777 1.00 14.05 561 THR A O 1
ATOM 1475 N N . TYR A 1 200 ? 4.863 -7.357 28.642 1.00 12.87 562 TYR A N 1
ATOM 1476 C CA . TYR A 1 200 ? 3.818 -7.928 29.479 1.00 12.93 562 TYR A CA 1
ATOM 1477 C C . TYR A 1 200 ? 2.890 -8.818 28.669 1.00 13.03 562 TYR A C 1
ATOM 1478 O O . TYR A 1 200 ? 2.627 -8.546 27.498 1.00 12.97 562 TYR A O 1
ATOM 1487 N N . ARG A 1 201 ? 2.384 -9.873 29.299 1.00 13.30 563 ARG A N 1
ATOM 1488 C CA . ARG A 1 201 ? 1.287 -10.641 28.726 1.00 13.76 563 ARG A CA 1
ATOM 1489 C C . ARG A 1 201 ? -0.014 -9.917 29.036 1.00 13.32 563 ARG A C 1
ATOM 1490 O O . ARG A 1 201 ? -0.272 -9.565 30.187 1.00 13.34 563 ARG A O 1
ATOM 1498 N N . LEU A 1 202 ? -0.830 -9.685 28.014 1.00 13.00 564 LEU A N 1
ATOM 1499 C CA . LEU A 1 202 ? -2.084 -8.963 28.205 1.00 13.02 564 LEU A CA 1
ATOM 1500 C C . LEU A 1 202 ? -3.016 -9.664 29.196 1.00 13.34 564 LEU A C 1
ATOM 1501 O O . LEU A 1 202 ? -3.645 -9.006 30.030 1.00 13.01 564 LEU A O 1
ATOM 1506 N N . SER A 1 203 ? -3.081 -10.993 29.119 1.00 13.83 565 SER A N 1
ATOM 1507 C CA . SER A 1 203 ? -3.903 -11.780 30.039 1.00 14.37 565 SER A CA 1
ATOM 1508 C C . SER A 1 203 ? -3.431 -11.638 31.488 1.00 14.19 565 SER A C 1
ATOM 1509 O O . SER A 1 203 ? -4.235 -11.707 32.415 1.00 14.52 565 SER A O 1
ATOM 1512 N N . LEU A 1 204 ? -2.128 -11.442 31.672 1.00 13.95 566 LEU A N 1
ATOM 1513 C CA . LEU A 1 204 ? -1.565 -11.248 33.005 1.00 13.91 566 LEU A CA 1
ATOM 1514 C C . LEU A 1 204 ? -1.785 -9.835 33.542 1.00 13.44 566 LEU A C 1
ATOM 1515 O O . LEU A 1 204 ? -1.847 -9.639 34.753 1.00 13.33 566 LEU A O 1
ATOM 1520 N N . LEU A 1 205 ? -1.904 -8.852 32.649 1.00 12.98 567 LEU A N 1
ATOM 1521 C CA . LEU A 1 205 ? -2.326 -7.508 33.061 1.00 12.93 567 LEU A CA 1
ATOM 1522 C C . LEU A 1 205 ? -3.768 -7.541 33.564 1.00 13.38 567 LEU A C 1
ATOM 1523 O O . LEU A 1 205 ? -4.110 -6.861 34.527 1.00 13.39 567 LEU A O 1
ATOM 1528 N N . GLU A 1 206 ? -4.604 -8.351 32.917 1.00 13.80 568 GLU A N 1
ATOM 1529 C CA . GLU A 1 206 ? -5.952 -8.632 33.417 1.00 14.64 568 GLU A CA 1
ATOM 1530 C C . GLU A 1 206 ? -5.916 -9.241 34.815 1.00 14.62 568 GLU A C 1
ATOM 1531 O O . GLU A 1 206 ? -6.711 -8.877 35.678 1.00 14.88 568 GLU A O 1
ATOM 1537 N N . GLU A 1 207 ? -4.988 -10.172 35.021 1.00 14.46 569 GLU A N 1
ATOM 1538 C CA . GLU A 1 207 ? -4.883 -10.916 36.273 1.00 14.74 569 GLU A CA 1
ATOM 1539 C C . GLU A 1 207 ? -4.314 -10.091 37.424 1.00 14.46 569 GLU A C 1
ATOM 1540 O O . GLU A 1 207 ? -4.744 -10.240 38.568 1.00 14.95 569 GLU A O 1
ATOM 1546 N N . TYR A 1 208 ? -3.351 -9.221 37.125 1.00 14.01 570 TYR A N 1
ATOM 1547 C CA . TYR A 1 208 ? -2.585 -8.550 38.177 1.00 14.25 570 TYR A CA 1
ATOM 1548 C C . TYR A 1 208 ? -2.683 -7.030 38.165 1.00 14.03 570 TYR A C 1
ATOM 1549 O O . TYR A 1 208 ? -2.207 -6.363 39.089 1.00 14.12 570 TYR A O 1
ATOM 1558 N N . GLY A 1 209 ? -3.302 -6.486 37.123 1.00 13.75 571 GLY A N 1
ATOM 1559 C CA . GLY A 1 209 ? -3.492 -5.047 37.001 1.00 13.87 571 GLY A CA 1
ATOM 1560 C C . GLY A 1 209 ? -2.289 -4.335 36.417 1.00 14.02 571 GLY A C 1
ATOM 1561 O O . GLY A 1 209 ? -1.248 -4.948 36.157 1.00 13.81 571 GLY A O 1
ATOM 1562 N N . CYS A 1 210 ? -2.444 -3.034 36.197 1.00 14.20 572 CYS A N 1
ATOM 1563 C CA . CYS A 1 210 ? -1.343 -2.186 35.753 1.00 14.75 572 CYS A CA 1
ATOM 1564 C C . CYS A 1 210 ? -1.588 -0.746 36.168 1.00 14.96 572 CYS A C 1
ATOM 1565 O O . CYS A 1 210 ? -2.694 -0.391 36.579 1.00 15.05 572 CYS A O 1
ATOM 1568 N N . CYS A 1 211 ? -0.544 0.071 36.069 1.00 15.22 573 CYS A N 1
ATOM 1569 C CA . CYS A 1 211 ? -0.628 1.485 36.410 1.00 15.90 573 CYS A CA 1
ATOM 1570 C C . CYS A 1 211 ? -1.558 2.239 35.461 1.00 15.46 573 CYS A C 1
ATOM 1571 O O . CYS A 1 211 ? -1.833 1.779 34.346 1.00 14.66 573 CYS A O 1
ATOM 1574 N N . LYS A 1 212 ? -2.034 3.398 35.912 1.00 15.90 574 LYS A N 1
ATOM 1575 C CA . LYS A 1 212 ? -2.930 4.250 35.128 1.00 16.11 574 LYS A CA 1
ATOM 1576 C C . LYS A 1 212 ? -2.335 4.646 33.776 1.00 15.90 574 LYS A C 1
ATOM 1577 O O . LYS A 1 212 ? -3.056 4.729 32.780 1.00 15.74 574 LYS A O 1
ATOM 1579 N N . GLU A 1 213 ? -1.023 4.881 33.749 1.00 15.81 575 GLU A N 1
ATOM 1580 C CA . GLU A 1 213 ? -0.328 5.299 32.532 1.00 15.60 575 GLU A CA 1
ATOM 1581 C C . GLU A 1 213 ? -0.452 4.253 31.430 1.00 14.75 575 GLU A C 1
ATOM 1582 O O . GLU A 1 213 ? -0.862 4.570 30.310 1.00 14.93 575 GLU A O 1
ATOM 1584 N N . LEU A 1 214 ? -0.115 3.005 31.748 1.00 14.11 576 LEU A N 1
ATOM 1585 C CA . LEU A 1 214 ? -0.225 1.929 30.768 1.00 13.07 576 LEU A CA 1
ATOM 1586 C C . LEU A 1 214 ? -1.688 1.640 30.423 1.00 12.74 576 LEU A C 1
ATOM 1587 O O . LEU A 1 214 ? -2.018 1.416 29.259 1.00 12.33 576 LEU A O 1
ATOM 1592 N N . ALA A 1 215 ? -2.560 1.662 31.430 1.00 12.40 577 ALA A N 1
ATOM 1593 C CA . ALA A 1 215 ? -3.986 1.421 31.205 1.00 12.40 577 ALA A CA 1
ATOM 1594 C C . ALA A 1 215 ? -4.579 2.411 30.198 1.00 12.19 577 ALA A C 1
ATOM 1595 O O . ALA A 1 215 ? -5.326 2.011 29.302 1.00 11.80 577 ALA A O 1
ATOM 1597 N N . SER A 1 216 ? -4.233 3.694 30.347 1.00 12.36 578 SER A N 1
ATOM 1598 C CA A SER A 1 216 ? -4.728 4.735 29.448 0.25 12.56 578 SER A CA 1
ATOM 1599 C CA B SER A 1 216 ? -4.724 4.736 29.448 0.25 12.62 578 SER A CA 1
ATOM 1600 C CA C SER A 1 216 ? -4.725 4.735 29.447 0.50 12.73 578 SER A CA 1
ATOM 1601 C C . SER A 1 216 ? -4.218 4.529 28.024 1.00 12.33 578 SER A C 1
ATOM 1602 O O . SER A 1 216 ? -4.956 4.728 27.057 1.00 12.37 578 SER A O 1
ATOM 1609 N N . ARG A 1 217 ? -2.957 4.126 27.901 1.00 12.03 579 ARG A N 1
ATOM 1610 C CA . ARG A 1 217 ? -2.370 3.888 26.587 1.00 12.08 579 ARG A CA 1
ATOM 1611 C C . ARG A 1 217 ? -2.963 2.660 25.905 1.00 11.64 579 ARG A C 1
ATOM 1612 O O . ARG A 1 217 ? -3.086 2.631 24.683 1.00 11.58 579 ARG A O 1
ATOM 1620 N N . LEU A 1 218 ? -3.368 1.668 26.695 1.00 11.53 580 LEU A N 1
ATOM 1621 C CA . LEU A 1 218 ? -4.051 0.491 26.159 1.00 11.66 580 LEU A CA 1
ATOM 1622 C C . LEU A 1 218 ? -5.464 0.826 25.683 1.00 12.01 580 LEU A C 1
ATOM 1623 O O . LEU A 1 218 ? -5.942 0.244 24.709 1.00 11.80 580 LEU A O 1
ATOM 1628 N N . ARG A 1 219 ? -6.117 1.773 26.357 1.00 10.22 581 ARG A N 1
ATOM 1629 C CA . ARG A 1 219 ? -7.406 2.288 25.893 1.00 10.81 581 ARG A CA 1
ATOM 1630 C C . ARG A 1 219 ? -7.230 3.024 24.565 1.00 10.77 581 ARG A C 1
ATOM 1631 O O . ARG A 1 219 ? -8.003 2.812 23.627 1.00 11.09 581 ARG A O 1
ATOM 1639 N N . TYR A 1 220 ? -6.196 3.862 24.480 1.00 10.68 582 TYR A N 1
ATOM 1640 C CA . TYR A 1 220 ? -5.855 4.545 23.231 1.00 10.70 582 TYR A CA 1
ATOM 1641 C C . TYR A 1 220 ? -5.560 3.534 22.119 1.00 10.59 582 TYR A C 1
ATOM 1642 O O . TYR A 1 220 ? -6.039 3.679 20.988 1.00 10.40 582 TYR A O 1
ATOM 1651 N N . ALA A 1 221 ? -4.789 2.502 22.454 1.00 10.68 583 ALA A N 1
ATOM 1652 C CA . ALA A 1 221 ? -4.434 1.453 21.496 1.00 11.06 583 ALA A CA 1
ATOM 1653 C C . ALA A 1 221 ? -5.666 0.792 20.882 1.00 11.49 583 ALA A C 1
ATOM 1654 O O . ALA A 1 221 ? -5.712 0.565 19.678 1.00 11.48 583 ALA A O 1
ATOM 1656 N N . ARG A 1 222 ? -6.666 0.495 21.710 1.00 11.95 584 ARG A N 1
ATOM 1657 C CA . ARG A 1 222 ? -7.915 -0.097 21.228 1.00 12.53 584 ARG A CA 1
ATOM 1658 C C . ARG A 1 222 ? -8.564 0.782 20.157 1.00 12.37 584 ARG A C 1
ATOM 1659 O O . ARG A 1 222 ? -9.015 0.276 19.125 1.00 12.62 584 ARG A O 1
ATOM 1667 N N . THR A 1 223 ? -8.604 2.094 20.397 1.00 12.15 585 THR A N 1
ATOM 1668 C CA A THR A 1 223 ? -9.177 3.039 19.443 0.50 12.23 585 THR A CA 1
ATOM 1669 C CA B THR A 1 223 ? -9.194 3.017 19.423 0.50 12.24 585 THR A CA 1
ATOM 1670 C C . THR A 1 223 ? -8.376 3.048 18.134 1.00 12.10 585 THR A C 1
ATOM 1671 O O . THR A 1 223 ? -8.937 3.164 17.045 1.00 12.62 585 THR A O 1
ATOM 1678 N N . MET A 1 224 ? -7.055 2.920 18.252 1.00 11.99 586 MET A N 1
ATOM 1679 C CA . MET A 1 224 ? -6.189 2.911 17.071 1.00 12.12 586 MET A CA 1
ATOM 1680 C C . MET A 1 224 ? -6.358 1.643 16.241 1.00 12.21 586 MET A C 1
ATOM 1681 O O . MET A 1 224 ? -6.328 1.694 15.010 1.00 12.03 586 MET A O 1
ATOM 1686 N N . VAL A 1 225 ? -6.552 0.513 16.918 1.00 12.64 587 VAL A N 1
ATOM 1687 C CA . VAL A 1 225 ? -6.785 -0.760 16.238 1.00 13.23 587 VAL A CA 1
ATOM 1688 C C . VAL A 1 225 ? -8.140 -0.745 15.520 1.00 13.52 587 VAL A C 1
ATOM 1689 O O . VAL A 1 225 ? -8.254 -1.237 14.393 1.00 13.44 587 VAL A O 1
ATOM 1693 N N . ASP A 1 226 ? -9.149 -0.158 16.163 1.00 13.89 588 ASP A N 1
ATOM 1694 C CA . ASP A 1 226 ? -10.436 0.101 15.507 1.00 14.70 588 ASP A CA 1
ATOM 1695 C C . ASP A 1 226 ? -10.263 0.914 14.228 1.00 14.34 588 ASP A C 1
ATOM 1696 O O . ASP A 1 226 ? -10.897 0.617 13.216 1.00 14.07 588 ASP A O 1
ATOM 1701 N N . LYS A 1 227 ? -9.404 1.933 14.276 1.00 14.36 589 LYS A N 1
ATOM 1702 C CA . LYS A 1 227 ? -9.104 2.747 13.098 1.00 14.49 589 LYS A CA 1
ATOM 1703 C C . LYS A 1 227 ? -8.464 1.911 11.993 1.00 14.27 589 LYS A C 1
ATOM 1704 O O . LYS A 1 227 ? -8.857 2.018 10.836 1.00 14.01 589 LYS A O 1
ATOM 1710 N N . LEU A 1 228 ? -7.491 1.075 12.356 1.00 14.14 590 LEU A N 1
ATOM 1711 C CA . LEU A 1 228 ? -6.855 0.180 11.391 1.00 14.42 590 LEU A CA 1
ATOM 1712 C C . LEU A 1 228 ? -7.872 -0.766 10.759 1.00 14.75 590 LEU A C 1
ATOM 1713 O O . LEU A 1 228 ? -7.885 -0.943 9.541 1.00 14.75 590 LEU A O 1
ATOM 1718 N N . LEU A 1 229 ? -8.738 -1.348 11.587 1.00 15.27 591 LEU A N 1
ATOM 1719 C CA . LEU A 1 229 ? -9.770 -2.272 11.113 1.00 16.20 591 LEU A CA 1
ATOM 1720 C C . LEU A 1 229 ? -10.802 -1.613 10.203 1.00 17.04 591 LEU A C 1
ATOM 1721 O O . LEU A 1 229 ? -11.282 -2.242 9.258 1.00 17.29 591 LEU A O 1
ATOM 1726 N N . SER A 1 230 ? -11.128 -0.352 10.491 1.00 17.60 592 SER A N 1
ATOM 1727 C CA A SER A 1 230 ? -12.152 0.369 9.735 0.70 18.08 592 SER A CA 1
ATOM 1728 C CA B SER A 1 230 ? -12.145 0.393 9.745 0.30 18.27 592 SER A CA 1
ATOM 1729 C C . SER A 1 230 ? -11.618 0.965 8.431 1.00 18.62 592 SER A C 1
ATOM 1730 O O . SER A 1 230 ? -12.396 1.410 7.582 1.00 18.93 592 SER A O 1
ATOM 1735 N N . SER A 1 231 ? -10.296 0.963 8.266 1.00 19.56 593 SER A N 1
ATOM 1736 C CA . SER A 1 231 ? -9.673 1.536 7.069 1.00 20.70 593 SER A CA 1
ATOM 1737 C C . SER A 1 231 ? -8.881 0.526 6.226 1.00 21.41 593 SER A C 1
ATOM 1738 O O . SER A 1 231 ? -8.091 0.918 5.361 1.00 21.83 593 SER A O 1
ATOM 1741 N N . ARG A 1 232 ? -9.114 -0.764 6.465 1.00 22.31 594 ARG A N 1
ATOM 1742 C CA . ARG A 1 232 ? -8.462 -1.844 5.712 1.00 23.16 594 ARG A CA 1
ATOM 1743 C C . ARG A 1 232 ? -8.751 -1.787 4.213 1.00 23.37 594 ARG A C 1
ATOM 1744 O O . ARG A 1 232 ? -7.950 -2.256 3.400 1.00 23.72 594 ARG A O 1
ATOM 1753 N N . PRO B 2 4 ? 3.910 19.533 12.585 1.00 22.35 101 PRO E N 1
ATOM 1754 C CA . PRO B 2 4 ? 4.135 18.218 13.184 1.00 22.28 101 PRO E CA 1
ATOM 1755 C C . PRO B 2 4 ? 5.547 17.692 12.908 1.00 21.94 101 PRO E C 1
ATOM 1756 O O . PRO B 2 4 ? 6.107 17.988 11.846 1.00 22.40 101 PRO E O 1
ATOM 1760 N N . PRO B 2 5 ? 6.117 16.911 13.852 1.00 21.60 102 PRO E N 1
ATOM 1761 C CA . PRO B 2 5 ? 7.457 16.336 13.684 1.00 20.79 102 PRO E CA 1
ATOM 1762 C C . PRO B 2 5 ? 7.536 15.401 12.474 1.00 19.66 102 PRO E C 1
ATOM 1763 O O . PRO B 2 5 ? 6.792 14.420 12.403 1.00 19.90 102 PRO E O 1
ATOM 1767 N N . PRO B 2 6 ? 8.431 15.706 11.520 1.00 18.45 103 PRO E N 1
ATOM 1768 C CA . PRO B 2 6 ? 8.516 14.897 10.307 1.00 17.42 103 PRO E CA 1
ATOM 1769 C C . PRO B 2 6 ? 9.383 13.638 10.447 1.00 15.77 103 PRO E C 1
ATOM 1770 O O . PRO B 2 6 ? 9.563 12.918 9.466 1.00 15.52 103 PRO E O 1
ATOM 1774 N N . MET B 2 7 ? 9.909 13.390 11.649 1.00 14.60 104 MET E N 1
ATOM 1775 C CA A MET B 2 7 ? 10.711 12.193 11.917 0.50 14.04 104 MET E CA 1
ATOM 1776 C CA B MET B 2 7 ? 10.738 12.213 11.919 0.50 13.87 104 MET E CA 1
ATOM 1777 C C . MET B 2 7 ? 10.675 11.827 13.397 1.00 13.50 104 MET E C 1
ATOM 1778 O O . MET B 2 7 ? 10.186 12.601 14.228 1.00 13.42 104 MET E O 1
ATOM 1787 N N . SER B 2 8 ? 11.183 10.639 13.716 1.00 12.55 105 SER E N 1
ATOM 1788 C CA . SER B 2 8 ? 11.250 10.170 15.092 1.00 11.80 105 SER E CA 1
ATOM 1789 C C . SER B 2 8 ? 12.306 10.936 15.899 1.00 12.13 105 SER E C 1
ATOM 1790 O O . SER B 2 8 ? 12.971 11.838 15.378 1.00 12.19 105 SER E O 1
ATOM 1803 N N . MET B 2 10 ? 15.366 12.517 17.786 1.00 15.07 107 MET E N 1
ATOM 1804 C CA . MET B 2 10 ? 16.737 12.722 17.307 1.00 16.12 107 MET E CA 1
ATOM 1805 C C . MET B 2 10 ? 17.802 12.187 18.262 1.00 16.62 107 MET E C 1
ATOM 1806 O O . MET B 2 10 ? 18.942 11.928 17.859 1.00 17.02 107 MET E O 1
#

Secondary structure (DSSP, 8-state):
--HHHHHHHHHHHHHT-TTSSS---GGGGB-GGG--S--EEEEEEETTTTEEEEEETTS-EEEEETTS-EEEE-TTSSEEEEE-TT--EEEEETTT--GGGHHHHHHHHHHHHHHHHHS--TTTT-------EEEEEE-SSEEEEEETTS-EEEEETTT--EEEEETTTTEEEEE-TT--EEEEEHHHHHHH---HHHHHHHHHHHHHHHHHHHT-/--SB--

Nearest PDB structures (foldseek):
  3q1i-assembly1_A  TM=1.005E+00  e=3.624E-44  Homo sapiens
  4hy2-assembly1_A  TM=1.000E+00  e=5.628E-41  Homo sapiens
  5dnj-assembly1_A  TM=9.956E-01  e=5.922E-40  Mus musculus
  4x9v-assembly1_A  TM=9.872E-01  e=4.197E-40  Homo sapiens
  7mso-assembly1_A  TM=9.915E-01  e=1.401E-39  Homo sapiens

Sequence (222 aa):
CHLSDMMLQQLHSVNASKPSERGLVRQEEAEDPACIPIFWVSSKWVDYSDKYGLGYQLCDNSSVGVLFNDSTRLILYNDGDSLQYIERDGTESYLTVSSHPNSLMKKITLLKYFRNYMSEHLLKAGANITPRLPYLRTWFRTRSAIILHLSNGSVQINFFQDHTKLILCCPLMAAVTYIDEKRDFRTYRLSLLEEYGCCKELASSSRLRYARTTMVDKLLSSSRPPPMMSM

B-factor: mean 17.81, std 7.41, range [7.65, 56.17]

Organism: Homo sapiens (NCBI:txid9606)

Foldseek 3Di:
DCLVLLLVLLVLLLVLVQAPDDAFPQVQQFDPLPFAQKDWFDKDAPQVPFAIKTAILQLKIKGCTNQRKIWIGPNVRWWIWIADNVGDIDTDTPVVDDPVCPVVSVVRVVRSVCCVPPDGGQVNVDDGPPWDFNDWDDDPFWIWTATPQGWIKIAGDPQRWIWIADSVQCKIWIQGSVRDTTIGRSVVCSVRGDHPVVSVVSVVVSVVSVVVVVVD/DDPDDD